Protein 6A4M (pdb70)

Secondary structure (DSSP, 8-state):
--EEEEEEEEEEESPPPB-S----TT-----B--SEEEEEEEEEE--HHHHHHHHHHHHHHH--SS-HHHHHHHHHHHHHHH-SS--EEEEEEEEE-EEEEEEEETTEEEEEEEEEEE--S-EEEEEEEEEE-SSSEEEEEEEEEEEEEEEEE-----EEEEEEEEEEESSGGGGGTSSGGG---HHHHHHHHHHHHHSSSS--HHHHHHHHHHHHHHH-TTEEEEEEEEEE-PPEEEE---SS-S--EEE---S--EEEEEEEETTT-

Radius of gyration: 21.0 Å; Cα contacts (8 Å, |Δi|>4): 545; chains: 1; bounding box: 44×70×46 Å

Sequence (269 aa):
MSYGKGNVFAYRTYLKPLTGVKQIPESSFAGRDNTVVGVDVTCEIGVATDSMKNFIQRHLASYEGTTTEGFLHYVAHRFLDTYSHMDTITLTGEDIPFEAMPAYEEKELSTSRLVFRRSRNERSRSVLKAERSGNTITITEQYSEIMDLQLVKVSGRPLFVYLNISWQYENTNDSYASDPARYVAAEQVRDLASTVFHELETPSSIQNLIYHIGCRILARFPQLTDVSFQSQNHTWDTVVEEIPGSKGKVYTEPRPPYGFQHFTVTREDA

InterPro domains:
  IPR002042 Uricase [PF01014] (336-468)
  IPR002042 Uricase [PR00093] (232-246)
  IPR002042 Uricase [PR00093] (268-281)
  IPR002042 Uricase [PR00093] (339-355)
  IPR002042 Uricase [PR00093] (355-367)
  IPR002042 Uricase [TIGR03383] (172-475)
  IPR017580 2-oxo-4-hydroxy-4-carboxy-5-ureidoimidazoline decarboxylase, type 1 [TIGR03164] (10-162)
  IPR018020 Oxo-4-hydroxy-4-carboxy-5-ureidoimidazoline decarboxylase [PF09349] (8-160)
  IPR019842 Uricase, conserved site [PS00366] (339-366)
  IPR036778 Oxo-4-hydroxy-4-carboxy-5-ureidoimidazoline decarboxylase superfamily [G3DSA:1.10.3330.10] (2-170)
  IPR036778 Oxo-4-hydroxy-4-carboxy-5-ureidoimidazoline decarboxylase superfamily [SSF158694] (3-162)

Nearest PDB structures (foldseek):
  6a4m-assembly1_A  TM=1.004E+00  e=1.909E-56  Bacillus subtilis subsp. subtilis str. 168
  7cmq-assembly1_B  TM=9.856E-01  e=3.959E-39  Bacillus sp. TB-90
  7cmq-assembly1_A-2  TM=9.854E-01  e=7.074E-39  Bacillus sp. TB-90
  7cuc-assembly1_A-2  TM=9.801E-01  e=2.258E-38  Bacillus sp. TB-90
  7cmn-assembly1_A-2  TM=9.788E-01  e=4.276E-38  Bacillus sp. TB-90

Organism: Bacillus subtilis (strain 168) (NCBI:txid224308)

B-factor: mean 41.24, std 11.32, range [14.04, 85.87]

Solvent-accessible surface area: 14855 Å² total; per-residue (Å²): 238,58,116,29,53,45,121,5,91,8,124,55,84,153,9,126,62,1,87,59,19,120,112,11,116,36,9,108,19,64,22,55,85,16,20,36,23,0,3,23,0,61,3,80,10,44,147,58,29,59,48,5,62,60,11,0,71,132,24,10,72,59,20,150,22,13,2,25,16,6,3,2,47,62,0,0,54,87,0,2,82,76,84,91,174,11,77,35,1,32,0,23,1,59,33,8,21,58,67,45,54,93,31,155,116,171,87,54,137,59,94,12,155,146,92,54,108,106,3,176,100,36,57,30,57,6,11,4,63,0,62,90,56,76,156,90,37,54,48,68,74,18,42,3,15,5,26,42,4,83,38,66,54,109,113,74,167,8,31,31,0,59,1,43,0,17,3,67,17,128,77,46,104,14,1,23,5,106,78,36,45,92,8,0,0,9,47,1,0,68,35,0,0,47,47,0,9,140,108,28,88,136,17,68,19,123,60,0,2,100,64,1,0,26,54,0,0,70,75,4,83,19,1,52,25,0,36,3,92,2,54,51,39,20,68,58,42,87,65,98,144,57,129,92,69,180,34,88,72,58,68,138,40,198,120,115,105,45,127,60,118,41,85,6,49,90,98,68,80

Structure (mmCIF, N/CA/C/O backbone):
data_6A4M
#
_entry.id   6A4M
#
_cell.length_a   133.050
_cell.length_b   133.050
_cell.length_c   90.227
_cell.angle_alpha   90.000
_cell.angle_beta   90.000
_cell.angle_gamma   120.000
#
_symmetry.space_group_name_H-M   'P 62 2 2'
#
loop_
_entity.id
_entity.type
_entity.pdbx_description
1 polymer 'Uric acid degradation bifunctional protein PucL'
2 non-polymer GLYCEROL
3 water water
#
loop_
_atom_site.group_PDB
_atom_site.id
_atom_site.type_symbol
_atom_site.label_atom_id
_atom_site.label_alt_id
_atom_site.label_comp_id
_atom_site.label_asym_id
_atom_site.label_entity_id
_atom_site.label_seq_id
_atom_site.pdbx_PDB_ins_code
_atom_site.Cartn_x
_atom_site.Cartn_y
_atom_site.Cartn_z
_atom_site.occupancy
_atom_site.B_iso_or_equiv
_atom_site.auth_seq_id
_atom_site.auth_comp_id
_atom_site.auth_asym_id
_atom_site.auth_atom_id
_atom_site.pdbx_PDB_model_num
ATOM 1 N N . MET A 1 1 ? -29.098 -28.344 37.514 1.00 55.49 5 MET A N 1
ATOM 2 C CA . MET A 1 1 ? -30.528 -28.604 37.873 1.00 56.06 5 MET A CA 1
ATOM 3 C C . MET A 1 1 ? -31.410 -28.740 36.628 1.00 53.46 5 MET A C 1
ATOM 4 O O . MET A 1 1 ? -31.393 -27.869 35.755 1.00 54.64 5 MET A O 1
ATOM 9 N N . SER A 1 2 ? -32.185 -29.823 36.564 1.00 49.25 6 SER A N 1
ATOM 10 C CA . SER A 1 2 ? -33.076 -30.080 35.428 1.00 46.50 6 SER A CA 1
ATOM 11 C C . SER A 1 2 ? -34.178 -31.085 35.763 1.00 44.16 6 SER A C 1
ATOM 12 O O . SER A 1 2 ? -34.160 -31.725 36.816 1.00 43.65 6 SER A O 1
ATOM 15 N N . TYR A 1 3 ? -35.137 -31.205 34.852 1.00 41.74 7 TYR A N 1
ATOM 16 C CA . TYR A 1 3 ? -36.227 -32.171 34.983 1.00 41.09 7 TYR A CA 1
ATOM 17 C C . TYR A 1 3 ? -36.884 -32.433 33.630 1.00 38.17 7 TYR A C 1
ATOM 18 O O . TYR A 1 3 ? -36.618 -31.733 32.652 1.00 37.05 7 TYR A O 1
ATOM 27 N N . GLY A 1 4 ? -37.738 -33.448 33.580 1.00 35.91 8 GLY A N 1
ATOM 28 C CA . GLY A 1 4 ? -38.468 -33.747 32.359 1.00 34.91 8 GLY A CA 1
ATOM 29 C C . GLY A 1 4 ? -39.111 -35.111 32.320 1.00 33.40 8 GLY A C 1
ATOM 30 O O . GLY A 1 4 ? -39.434 -35.671 33.363 1.00 32.65 8 GLY A O 1
ATOM 31 N N . LYS A 1 5 ? -39.302 -35.628 31.106 1.00 32.76 9 LYS A N 1
ATOM 32 C CA . LYS A 1 5 ? -40.012 -36.884 30.875 1.00 32.46 9 LYS A CA 1
ATOM 33 C C . LYS A 1 5 ? -39.152 -37.840 30.060 1.00 32.04 9 LYS A C 1
ATOM 34 O O . LYS A 1 5 ? -38.532 -37.428 29.077 1.00 32.60 9 LYS A O 1
ATOM 40 N N . GLY A 1 6 ? -39.121 -39.108 30.476 1.00 31.44 10 GLY A N 1
ATOM 41 C CA . GLY A 1 6 ? -38.440 -40.182 29.741 1.00 30.78 10 GLY A CA 1
ATOM 42 C C . GLY A 1 6 ? -39.419 -41.261 29.318 1.00 30.39 10 GLY A C 1
ATOM 43 O O . GLY A 1 6 ? -40.550 -41.293 29.799 1.00 30.53 10 GLY A O 1
ATOM 44 N N . ASN A 1 7 ? -38.968 -42.152 28.431 1.00 30.03 11 ASN A N 1
ATOM 45 C CA . ASN A 1 7 ? -39.793 -43.226 27.850 1.00 29.57 11 ASN A CA 1
ATOM 46 C C . ASN A 1 7 ? -41.093 -42.710 27.220 1.00 29.13 11 ASN A C 1
ATOM 47 O O . ASN A 1 7 ? -42.154 -43.316 27.371 1.00 28.58 11 ASN A O 1
ATOM 52 N N . VAL A 1 8 ? -40.999 -41.590 26.507 1.00 28.76 12 VAL A N 1
ATOM 53 C CA . VAL A 1 8 ? -42.143 -41.049 25.787 1.00 28.99 12 VAL A CA 1
ATOM 54 C C . VAL A 1 8 ? -42.169 -41.693 24.404 1.00 28.99 12 VAL A C 1
ATOM 55 O O . VAL A 1 8 ? -41.544 -41.201 23.463 1.00 29.15 12 VAL A O 1
ATOM 59 N N . PHE A 1 9 ? -42.878 -42.815 24.308 1.00 29.22 13 PHE A N 1
ATOM 60 C CA . PHE A 1 9 ? -43.082 -43.513 23.038 1.00 29.42 13 PHE A CA 1
ATOM 61 C C . PHE A 1 9 ? -44.091 -42.748 22.199 1.00 29.49 13 PHE A C 1
ATOM 62 O O . PHE A 1 9 ? -45.130 -42.314 22.711 1.00 30.12 13 PHE A O 1
ATOM 70 N N . ALA A 1 10 ? -43.785 -42.592 20.915 1.00 29.25 14 ALA A N 1
ATOM 71 C CA . ALA A 1 10 ? -44.696 -41.968 19.967 1.00 29.23 14 ALA A CA 1
ATOM 72 C C . ALA A 1 10 ? -44.569 -42.660 18.617 1.00 29.20 14 ALA A C 1
ATOM 73 O O . ALA A 1 10 ? -43.473 -42.731 18.063 1.00 29.17 14 ALA A O 1
ATOM 75 N N . TYR A 1 11 ? -45.684 -43.183 18.110 1.00 29.42 15 TYR A N 1
ATOM 76 C CA . TYR A 1 11 ? -45.742 -43.809 16.788 1.00 29.54 15 TYR A CA 1
ATOM 77 C C . TYR A 1 11 ? -46.576 -42.940 15.852 1.00 30.00 15 TYR A C 1
ATOM 78 O O . TYR A 1 11 ? -47.676 -42.530 16.211 1.00 29.78 15 TYR A O 1
ATOM 87 N N . ARG A 1 12 ? -46.053 -42.667 14.658 1.00 30.40 16 ARG A N 1
ATOM 88 C CA . ARG A 1 12 ? -46.748 -41.865 13.650 1.00 30.42 16 ARG A CA 1
ATOM 89 C C . ARG A 1 12 ? -46.921 -42.682 12.375 1.00 30.57 16 ARG A C 1
ATOM 90 O O . AR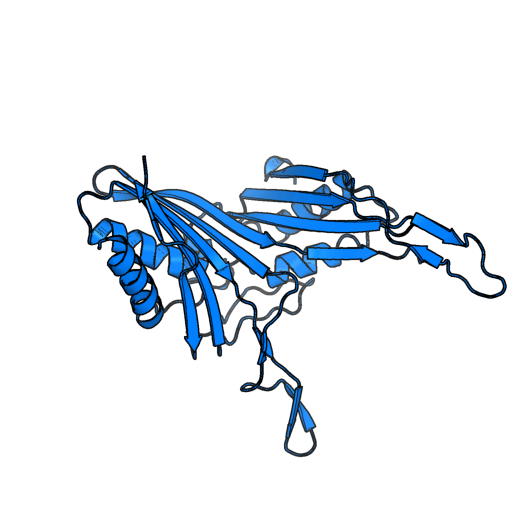G A 1 12 ? -45.934 -43.149 11.802 1.00 30.74 16 ARG A O 1
ATOM 98 N N . THR A 1 13 ? -48.170 -42.859 11.941 1.00 30.87 17 THR A N 1
ATOM 99 C CA . THR A 1 13 ? -48.455 -43.416 10.619 1.00 31.58 17 THR A CA 1
ATOM 100 C C . THR A 1 13 ? -48.468 -42.302 9.569 1.00 32.05 17 THR A C 1
ATOM 101 O O . THR A 1 13 ? -48.815 -41.157 9.864 1.00 31.87 17 THR A O 1
ATOM 105 N N . TYR A 1 14 ? -48.077 -42.660 8.348 1.00 33.10 18 TYR A N 1
ATOM 106 C CA . TYR A 1 14 ? -48.090 -41.765 7.180 1.00 33.80 18 TYR A CA 1
ATOM 107 C C . TYR A 1 14 ? -47.447 -40.396 7.402 1.00 33.65 18 TYR A C 1
ATOM 108 O O . TYR A 1 14 ? -48.036 -39.356 7.097 1.00 34.49 18 TYR A O 1
ATOM 117 N N . LEU A 1 15 ? -46.228 -40.415 7.934 1.00 33.54 19 LEU A N 1
ATOM 118 C CA . LEU A 1 15 ? -45.368 -39.230 7.967 1.00 34.11 19 LEU A CA 1
ATOM 119 C C . LEU A 1 15 ? -44.927 -38.932 6.529 1.00 34.58 19 LEU A C 1
ATOM 120 O O . LEU A 1 15 ? -44.926 -39.830 5.678 1.00 33.42 19 LEU A O 1
ATOM 125 N N . LYS A 1 16 ? -44.578 -37.677 6.254 1.00 35.83 20 LYS A N 1
ATOM 126 C CA . LYS A 1 16 ? -44.146 -37.283 4.912 1.00 37.59 20 LYS A CA 1
ATOM 127 C C . LYS A 1 16 ? -42.950 -38.138 4.472 1.00 38.21 20 LYS A C 1
ATOM 128 O O . LYS A 1 16 ? -41.974 -38.231 5.215 1.00 39.86 20 LYS A O 1
ATOM 134 N N . PRO A 1 17 ? -43.030 -38.786 3.287 1.00 38.45 21 PRO A N 1
ATOM 135 C CA . PRO A 1 17 ? -41.910 -39.630 2.842 1.00 38.72 21 PRO A CA 1
ATOM 136 C C . PRO A 1 17 ? -40.604 -38.864 2.623 1.00 39.52 21 PRO A C 1
ATOM 137 O O . PRO A 1 17 ? -40.633 -37.738 2.133 1.00 40.93 21 PRO A O 1
ATOM 141 N N . LEU A 1 18 ? -39.480 -39.473 2.995 1.00 40.23 22 LEU A N 1
ATOM 142 C CA . LEU A 1 18 ? -38.158 -38.932 2.670 1.00 40.95 22 LEU A CA 1
ATOM 143 C C . LEU A 1 18 ? -37.806 -39.369 1.249 1.00 42.75 22 LEU A C 1
ATOM 144 O O . LEU A 1 18 ? -37.566 -40.557 1.002 1.00 42.50 22 LEU A O 1
ATOM 149 N N . THR A 1 19 ? -37.798 -38.409 0.323 1.00 44.36 23 THR A N 1
ATOM 150 C CA . THR A 1 19 ? -37.519 -38.662 -1.095 1.00 44.40 23 THR A CA 1
ATOM 151 C C . THR A 1 19 ? -36.487 -37.673 -1.617 1.00 44.75 23 THR A C 1
ATOM 152 O O . THR A 1 19 ? -36.222 -36.651 -0.984 1.00 44.77 23 THR A O 1
ATOM 156 N N . GLY A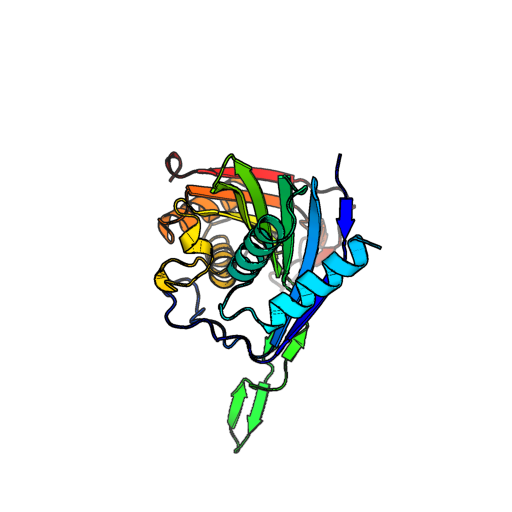 1 20 ? -35.908 -37.991 -2.773 1.00 45.55 24 GLY A N 1
ATOM 157 C CA . GLY A 1 20 ? -34.896 -37.144 -3.408 1.00 45.68 24 GLY A CA 1
ATOM 158 C C . GLY A 1 20 ? -33.554 -37.102 -2.692 1.00 46.48 24 GLY A C 1
ATOM 159 O O . GLY A 1 20 ? -32.829 -36.107 -2.791 1.00 46.95 24 GLY A O 1
ATOM 160 N N . VAL A 1 21 ? -33.218 -38.178 -1.978 1.00 46.73 25 VAL A N 1
ATOM 161 C CA . VAL A 1 21 ? -31.928 -38.280 -1.274 1.00 46.82 25 VAL A CA 1
ATOM 162 C C . VAL A 1 21 ? -30.777 -38.510 -2.260 1.00 46.80 25 VAL A C 1
ATOM 163 O O . VAL A 1 21 ? -30.996 -38.986 -3.377 1.00 44.86 25 VAL A O 1
ATOM 167 N N . LYS A 1 22 ? -29.562 -38.159 -1.843 1.00 47.46 26 LYS A N 1
ATOM 168 C CA . LYS A 1 22 ? -28.366 -38.413 -2.644 1.00 48.37 26 LYS A CA 1
ATOM 169 C C . LYS A 1 22 ? -27.881 -39.836 -2.370 1.00 47.39 26 LYS A C 1
ATOM 170 O O . LYS A 1 22 ? -27.435 -40.142 -1.263 1.00 47.68 26 LYS A O 1
ATOM 176 N N . GLN A 1 23 ? -27.975 -40.701 -3.378 1.00 46.18 27 GLN A N 1
ATOM 177 C CA . GLN A 1 23 ? -27.548 -42.094 -3.242 1.00 45.07 27 GLN A CA 1
ATOM 178 C C . GLN A 1 23 ? -26.032 -42.197 -3.335 1.00 44.33 27 GLN A C 1
ATOM 179 O O . GLN A 1 23 ? -25.395 -41.403 -4.028 1.00 44.03 27 GLN A O 1
ATOM 185 N N . ILE A 1 24 ? -25.469 -43.172 -2.623 1.00 44.16 28 ILE A N 1
ATOM 186 C CA . ILE A 1 24 ? -24.036 -43.477 -2.686 1.00 43.14 28 ILE A CA 1
ATOM 187 C C . ILE A 1 24 ? -23.846 -44.898 -3.232 1.00 42.94 28 ILE A C 1
ATOM 188 O O . ILE A 1 24 ? -24.761 -45.723 -3.120 1.00 42.38 28 ILE A O 1
ATOM 193 N N . PRO A 1 25 ? -22.671 -45.188 -3.833 1.00 42.33 29 PRO A N 1
ATOM 194 C CA . PRO A 1 25 ? -22.445 -46.530 -4.397 1.00 42.78 29 PRO A CA 1
ATOM 195 C C . PRO A 1 25 ? -22.543 -47.689 -3.391 1.00 42.74 29 PRO A C 1
ATOM 196 O O . PRO A 1 25 ? -22.997 -48.773 -3.761 1.00 42.95 29 PRO A O 1
ATOM 200 N N . GLU A 1 26 ? -22.155 -47.443 -2.138 1.00 42.43 30 GLU A N 1
ATOM 201 C CA . GLU A 1 26 ? -22.072 -48.491 -1.113 1.00 42.45 30 GLU A CA 1
ATOM 202 C C . GLU A 1 26 ? -23.399 -48.829 -0.400 1.00 41.47 30 GLU A C 1
ATOM 203 O O . GLU A 1 26 ? -23.403 -49.655 0.517 1.00 41.44 30 GLU A O 1
ATOM 209 N N . SER A 1 27 ? -24.511 -48.215 -0.813 1.00 39.90 31 SER A N 1
ATOM 210 C CA . SER A 1 27 ? -25.810 -48.438 -0.171 1.00 38.55 31 SER A CA 1
ATOM 211 C C . SER A 1 27 ? -26.956 -48.294 -1.167 1.00 38.00 31 SER A C 1
ATOM 212 O O . SER A 1 27 ? -26.995 -47.335 -1.938 1.00 37.76 31 SER A O 1
ATOM 215 N N . SER A 1 28 ? -27.899 -49.234 -1.119 1.00 37.22 32 SER A N 1
ATOM 216 C CA . SER A 1 28 ? -29.100 -49.175 -1.952 1.00 37.21 32 SER A CA 1
ATOM 217 C C . SER A 1 28 ? -30.142 -48.173 -1.443 1.00 37.45 32 SER A C 1
ATOM 218 O O . SER A 1 28 ? -31.164 -47.984 -2.104 1.00 38.47 32 SER A O 1
ATOM 221 N N . PHE A 1 29 ? -29.908 -47.563 -0.274 1.00 37.16 33 PHE A N 1
ATOM 222 C CA . PHE A 1 29 ? -30.825 -46.567 0.300 1.00 36.93 33 PHE A CA 1
ATOM 223 C C . PHE A 1 29 ? -31.217 -45.502 -0.724 1.00 37.63 33 PHE A C 1
ATOM 224 O O . PHE A 1 29 ? -30.348 -44.822 -1.275 1.00 37.50 33 PHE A O 1
ATOM 232 N N . ALA A 1 30 ? -32.521 -45.386 -0.977 1.00 38.41 34 ALA A N 1
ATOM 233 C CA . ALA A 1 30 ? -33.067 -44.416 -1.928 1.00 39.48 34 ALA A CA 1
ATOM 234 C C . ALA A 1 30 ? -34.190 -43.572 -1.311 1.00 39.98 34 ALA A C 1
ATOM 235 O O . ALA A 1 30 ? -35.004 -42.994 -2.040 1.00 41.21 34 ALA A O 1
ATOM 237 N N . GLY A 1 31 ? -34.216 -43.486 0.021 1.00 38.86 35 GLY A N 1
ATOM 238 C CA . GLY A 1 31 ? -35.262 -42.765 0.748 1.00 37.80 35 GLY A CA 1
ATOM 239 C C . GLY A 1 31 ? -36.032 -43.662 1.699 1.00 36.73 35 GLY A C 1
ATOM 240 O O . GLY A 1 31 ? -35.716 -44.846 1.848 1.00 36.56 35 GLY A O 1
ATOM 241 N N . ARG A 1 32 ? -37.046 -43.080 2.337 1.00 35.07 36 ARG A N 1
ATOM 242 C CA . ARG A 1 32 ? -37.913 -43.779 3.287 1.00 34.47 36 ARG A CA 1
ATOM 243 C C . ARG A 1 32 ? -39.367 -43.443 2.970 1.00 33.87 36 ARG A C 1
ATOM 244 O O . ARG A 1 32 ? -39.721 -42.263 2.869 1.00 34.29 36 ARG A O 1
ATOM 252 N N . ASP A 1 33 ? -40.207 -44.467 2.822 1.00 33.20 37 ASP A N 1
ATOM 253 C CA . ASP A 1 33 ? -41.649 -44.256 2.649 1.00 33.61 37 ASP A CA 1
ATOM 254 C C . ASP A 1 33 ? -42.307 -43.634 3.890 1.00 32.87 37 ASP A C 1
ATOM 255 O O . ASP A 1 33 ? -43.298 -42.918 3.758 1.00 33.26 37 ASP A O 1
ATOM 260 N N . ASN A 1 34 ? -41.749 -43.900 5.076 1.00 31.99 38 ASN A N 1
ATOM 261 C CA . ASN A 1 34 ? -42.248 -43.374 6.355 1.00 31.25 38 ASN A CA 1
ATOM 262 C C . ASN A 1 34 ? -43.729 -43.716 6.609 1.00 30.96 38 ASN A C 1
ATOM 263 O O . ASN A 1 34 ? -44.467 -42.934 7.212 1.00 30.71 38 ASN A O 1
ATOM 268 N N . THR A 1 35 ? -44.145 -44.901 6.161 1.00 31.02 39 THR A N 1
ATOM 269 C CA . THR A 1 35 ? -45.525 -45.371 6.330 1.00 30.72 39 THR A CA 1
ATOM 270 C C . THR A 1 35 ? -45.867 -45.565 7.804 1.00 30.99 39 THR A C 1
ATOM 271 O O . THR A 1 35 ? -46.979 -45.267 8.230 1.00 31.22 39 THR A O 1
ATOM 275 N N . VAL A 1 36 ? -44.913 -46.092 8.565 1.00 31.57 40 VAL A N 1
ATOM 276 C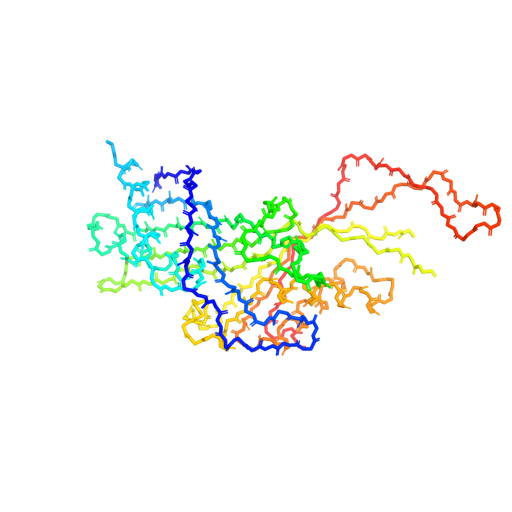 CA . VAL A 1 36 ? -45.008 -46.140 10.020 1.00 31.82 40 VAL A CA 1
ATOM 277 C C . VAL A 1 36 ? -43.632 -45.826 10.617 1.00 32.56 40 VAL A C 1
ATOM 278 O O . VAL A 1 36 ? -42.609 -46.352 10.177 1.00 31.91 40 VAL A O 1
ATOM 282 N N . VAL A 1 37 ? -43.636 -44.929 11.596 1.00 33.64 41 VAL A N 1
ATOM 283 C CA . VAL A 1 37 ? -42.432 -44.428 12.236 1.00 34.01 41 VAL A CA 1
ATOM 284 C C . VAL A 1 37 ? -42.663 -44.492 13.743 1.00 34.09 41 VAL A C 1
ATOM 285 O O . VAL A 1 37 ? -43.738 -44.131 14.227 1.00 35.12 41 VAL A O 1
ATOM 289 N N . GLY A 1 38 ? -41.658 -44.966 14.471 1.00 32.86 42 GLY A N 1
ATOM 290 C CA . GLY A 1 38 ? -41.699 -45.020 15.923 1.00 32.13 42 GLY A CA 1
ATOM 291 C C . GLY A 1 38 ? -40.486 -44.306 16.474 1.00 31.70 42 GLY A C 1
ATOM 292 O O . GLY A 1 38 ? -39.387 -44.442 15.934 1.00 30.47 42 GLY A O 1
ATOM 293 N N . VAL A 1 39 ? -40.688 -43.543 17.545 1.00 31.45 43 VAL A N 1
ATOM 294 C CA . VAL A 1 39 ? -39.600 -42.848 18.213 1.00 31.61 43 VAL A CA 1
ATOM 295 C C . VAL A 1 39 ? -39.804 -42.871 19.726 1.00 32.15 43 VAL A C 1
ATOM 296 O O . VAL A 1 39 ? -40.935 -42.857 20.220 1.00 32.06 43 VAL A O 1
ATOM 300 N N . ASP A 1 40 ? -38.686 -42.904 20.444 1.00 32.56 44 ASP A N 1
ATOM 301 C CA . ASP A 1 40 ? -38.668 -42.934 21.891 1.00 32.52 44 ASP A CA 1
ATOM 302 C C . ASP A 1 40 ? -37.992 -41.659 22.380 1.00 31.50 44 ASP A C 1
ATOM 303 O O . ASP A 1 40 ? -36.764 -41.532 22.315 1.00 30.26 44 ASP A O 1
ATOM 308 N N . VAL A 1 41 ? -38.803 -40.710 22.847 1.00 31.06 45 VAL A N 1
ATOM 309 C CA . VAL A 1 41 ? -38.306 -39.394 23.220 1.00 30.92 45 VAL A CA 1
ATOM 310 C C . VAL A 1 41 ? -37.958 -39.347 24.703 1.00 31.35 45 VAL A C 1
ATOM 311 O O . VAL A 1 41 ? -38.724 -39.824 25.545 1.00 31.13 45 VAL A O 1
ATOM 315 N N . THR A 1 42 ? -36.781 -38.794 24.991 1.00 31.95 46 THR A N 1
ATOM 316 C CA . THR A 1 42 ? -36.404 -38.345 26.324 1.00 32.84 46 THR A CA 1
ATOM 317 C C . THR A 1 42 ? -36.310 -36.816 26.252 1.00 34.35 46 THR A C 1
ATOM 318 O O . THR A 1 42 ? -35.686 -36.276 25.331 1.00 34.68 46 THR A O 1
ATOM 322 N N . CYS A 1 43 ? -36.941 -36.131 27.206 1.00 35.35 47 CYS A N 1
ATOM 323 C CA . CYS A 1 43 ? -36.961 -34.668 27.241 1.00 36.38 47 CYS A CA 1
ATOM 324 C C . CYS A 1 43 ? -36.467 -34.159 28.594 1.00 36.75 47 CYS A C 1
ATOM 325 O O . CYS A 1 43 ? -36.950 -34.600 29.632 1.00 36.96 47 CYS A O 1
ATOM 328 N N . GLU A 1 44 ? -35.503 -33.239 28.563 1.00 37.18 48 GLU A N 1
ATOM 329 C CA . GLU A 1 44 ? -34.862 -32.702 29.763 1.00 38.43 48 GLU A CA 1
ATOM 330 C C . GLU A 1 44 ? -34.759 -31.182 29.626 1.00 39.10 48 GLU A C 1
ATOM 331 O O . GLU A 1 44 ? -34.159 -30.695 28.667 1.00 38.53 48 GLU A O 1
ATOM 337 N N . ILE A 1 45 ? -35.331 -30.444 30.579 1.00 40.32 49 ILE A N 1
ATOM 338 C CA . ILE A 1 45 ? -35.324 -28.975 30.537 1.00 42.17 49 ILE A CA 1
ATOM 339 C C . ILE A 1 45 ? -34.677 -28.390 31.791 1.00 42.80 49 ILE A C 1
ATOM 340 O O . ILE A 1 45 ? -34.890 -28.892 32.895 1.00 42.11 49 ILE A O 1
ATOM 345 N N . GLY A 1 46 ? -33.871 -27.342 31.604 1.00 45.26 50 GLY A N 1
ATOM 346 C CA . GLY A 1 46 ? -33.151 -26.678 32.700 1.00 46.14 50 GLY A CA 1
ATOM 347 C C . GLY A 1 46 ? -33.930 -25.508 33.268 1.00 46.53 50 GLY A C 1
ATOM 348 O O . GLY A 1 46 ? -34.337 -24.610 32.530 1.00 49.03 50 GLY A O 1
ATOM 349 N N . VAL A 1 63 ? -49.535 -31.874 36.485 1.00 67.14 67 VAL A N 1
ATOM 350 C CA . VAL A 1 63 ? -48.083 -31.804 36.655 1.00 66.64 67 VAL A CA 1
ATOM 351 C C . VAL A 1 63 ? -47.410 -31.397 35.331 1.00 64.72 67 VAL A C 1
ATOM 352 O O . VAL A 1 63 ? -47.921 -31.698 34.247 1.00 64.78 67 VAL A O 1
ATOM 356 N N . ALA A 1 64 ? -46.279 -30.696 35.439 1.00 61.87 68 ALA A N 1
ATOM 357 C CA . ALA A 1 64 ? -45.577 -30.125 34.278 1.00 58.97 68 ALA A CA 1
ATOM 358 C C . ALA A 1 64 ? -44.959 -31.164 33.328 1.00 57.25 68 ALA A C 1
ATOM 359 O O . ALA A 1 64 ? -44.854 -30.905 32.127 1.00 58.40 68 ALA A O 1
ATOM 361 N N . THR A 1 65 ? -44.550 -32.320 33.854 1.00 53.44 69 THR A N 1
ATOM 362 C CA . THR A 1 65 ? -43.962 -33.382 33.023 1.00 51.30 69 THR A CA 1
ATOM 363 C C . THR A 1 65 ? -45.008 -34.087 32.148 1.00 49.09 69 THR A C 1
ATOM 364 O O . THR A 1 65 ? -44.680 -34.583 31.074 1.00 47.06 69 THR A O 1
ATOM 368 N N . ASP A 1 66 ? -46.263 -34.106 32.593 1.00 49.32 70 ASP A N 1
ATOM 369 C CA . ASP A 1 66 ? -47.358 -34.670 31.791 1.00 49.55 70 ASP A CA 1
ATOM 370 C C . ASP A 1 66 ? -47.680 -33.766 30.596 1.00 47.88 70 ASP A C 1
ATOM 371 O O . ASP A 1 66 ? -48.046 -34.260 29.526 1.00 47.86 70 ASP A O 1
ATOM 376 N N . SER A 1 67 ? -47.553 -32.451 30.790 1.00 45.41 71 SER A N 1
ATOM 377 C CA . SER A 1 67 ? -47.684 -31.484 29.697 1.00 44.60 71 SER A CA 1
ATOM 378 C C . SER A 1 67 ? -46.596 -31.692 28.647 1.00 42.62 71 SER A C 1
ATOM 379 O O . SER A 1 67 ? -46.883 -31.661 27.453 1.00 41.67 71 SER A O 1
ATOM 382 N N . MET A 1 68 ? -45.360 -31.908 29.103 1.00 41.16 72 MET A N 1
ATOM 383 C CA . MET A 1 68 ? -44.229 -32.241 28.221 1.00 40.61 72 MET A CA 1
ATOM 384 C C . MET A 1 68 ? -44.500 -33.462 27.339 1.00 38.68 72 MET A C 1
ATOM 385 O O . MET A 1 68 ? -44.201 -33.443 26.143 1.00 36.83 72 MET A O 1
ATOM 390 N N . LYS A 1 69 ? -45.048 -34.515 27.947 1.00 36.90 73 LYS A N 1
ATOM 391 C CA . LYS A 1 69 ? -45.422 -35.739 27.231 1.00 35.99 73 LYS A CA 1
ATOM 392 C C . LYS A 1 69 ? -46.445 -35.426 26.146 1.00 34.09 73 LYS A C 1
ATOM 393 O O . LYS A 1 69 ? -46.252 -35.790 24.984 1.00 33.47 73 LYS A O 1
ATOM 399 N N . ASN A 1 70 ? -47.521 -34.747 26.537 1.00 32.50 74 ASN A N 1
ATOM 400 C CA . ASN A 1 70 ? -48.592 -34.377 25.602 1.00 31.91 74 ASN A CA 1
ATOM 401 C C . ASN A 1 70 ? -48.102 -33.421 24.509 1.00 31.35 74 ASN A C 1
ATOM 402 O O . ASN A 1 70 ? -48.506 -33.545 23.356 1.00 30.89 74 ASN A O 1
ATOM 407 N N . PHE A 1 71 ? -47.222 -32.492 24.885 1.00 31.26 75 PHE A N 1
ATOM 408 C CA . PHE A 1 71 ? -46.598 -31.545 23.952 1.00 31.03 75 PHE A CA 1
ATOM 409 C C . PHE A 1 71 ? -45.810 -32.274 22.863 1.00 30.95 75 PHE A C 1
ATOM 410 O O . PHE A 1 71 ? -45.952 -31.967 21.681 1.00 30.70 75 PHE A O 1
ATOM 418 N N . ILE A 1 72 ? -44.981 -33.231 23.281 1.00 30.70 76 ILE A N 1
ATOM 419 C CA . ILE A 1 72 ? -44.178 -34.048 22.363 1.00 30.28 76 ILE A CA 1
ATOM 420 C C . ILE A 1 72 ? -45.070 -34.854 21.415 1.00 30.79 76 ILE A C 1
ATOM 421 O O . ILE A 1 72 ? -44.832 -34.868 20.207 1.00 30.85 76 ILE A O 1
ATOM 426 N N . GLN A 1 73 ? -46.092 -35.505 21.967 1.00 31.41 77 GLN A N 1
ATOM 427 C CA . GLN A 1 73 ? -46.952 -36.402 21.189 1.00 32.08 77 GLN A CA 1
ATOM 428 C C . GLN A 1 73 ? -47.795 -35.686 20.138 1.00 32.16 77 GLN A C 1
ATOM 429 O O . GLN A 1 73 ? -47.852 -36.132 18.986 1.00 31.81 77 GLN A O 1
ATOM 435 N N . ARG A 1 74 ? -48.436 -34.583 20.524 1.00 32.08 78 ARG A N 1
ATOM 436 C CA . ARG A 1 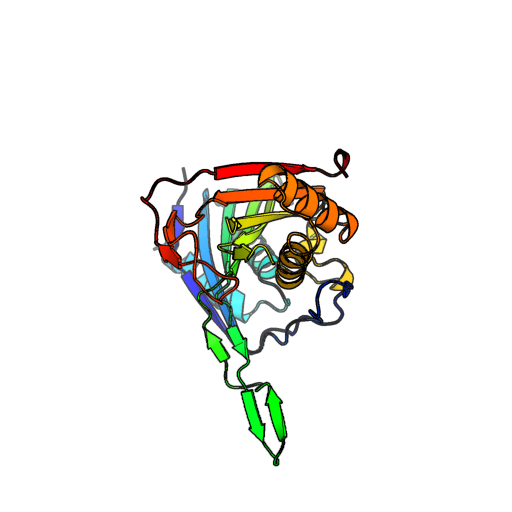74 ? -49.243 -33.815 19.575 1.00 32.26 78 ARG A CA 1
ATOM 437 C C . ARG A 1 74 ? -48.376 -33.101 18.528 1.00 31.78 78 ARG A C 1
ATOM 438 O O . ARG A 1 74 ? -48.802 -32.943 17.382 1.00 32.58 78 ARG A O 1
ATOM 446 N N . HIS A 1 75 ? -47.163 -32.699 18.903 1.00 30.78 79 HIS A N 1
ATOM 447 C CA . HIS A 1 75 ? -46.216 -32.139 17.931 1.00 30.83 79 HIS A CA 1
ATOM 448 C C . HIS A 1 75 ? -45.717 -33.152 16.895 1.00 31.59 79 HIS A C 1
ATOM 449 O O . HIS A 1 75 ? -45.397 -32.763 15.778 1.00 31.91 79 HIS A O 1
ATOM 456 N N . LEU A 1 76 ? -45.664 -34.439 17.242 1.00 31.88 80 LEU A N 1
ATOM 457 C CA . LEU A 1 76 ? -45.423 -35.480 16.231 1.00 32.04 80 LEU A CA 1
ATOM 458 C C . LEU A 1 76 ? -46.571 -35.547 15.210 1.00 31.55 80 LEU A C 1
ATOM 459 O O . LEU A 1 76 ? -46.336 -35.858 14.041 1.00 31.66 80 LEU A O 1
ATOM 464 N N . ALA A 1 77 ? -47.796 -35.258 15.655 1.00 31.18 81 ALA A N 1
ATOM 465 C CA . ALA A 1 77 ? -48.959 -35.173 14.761 1.00 31.51 81 ALA A CA 1
ATOM 466 C C . ALA A 1 77 ? -48.904 -33.968 13.809 1.00 32.06 81 ALA A C 1
ATOM 467 O O . ALA A 1 77 ? -49.201 -34.109 12.624 1.00 32.43 81 ALA A O 1
ATOM 469 N N . SER A 1 78 ? -48.526 -32.796 14.322 1.00 32.12 82 SER A N 1
ATOM 470 C CA . SER A 1 78 ? -48.477 -31.575 13.503 1.00 32.50 82 SER A CA 1
ATOM 471 C C . SER A 1 78 ? -47.190 -31.420 12.677 1.00 32.81 82 SER A C 1
ATOM 472 O O . SER A 1 78 ? -47.153 -30.606 11.753 1.00 33.75 82 SER A O 1
ATOM 475 N N . TYR A 1 79 ? -46.150 -32.188 13.009 1.00 32.82 83 TYR A N 1
ATOM 476 C CA . TYR A 1 79 ? -44.848 -32.119 12.318 1.00 32.29 83 TYR A CA 1
ATOM 477 C C . TYR A 1 79 ? -44.952 -32.564 10.857 1.00 32.42 83 TYR A C 1
ATOM 478 O O . TYR A 1 79 ? -45.400 -33.675 10.584 1.00 32.72 83 TYR A O 1
ATOM 487 N N . GLU A 1 80 ? -44.526 -31.696 9.938 1.00 33.09 84 GLU A N 1
ATOM 488 C CA . GLU A 1 80 ? -44.664 -31.928 8.491 1.00 33.86 84 GLU A CA 1
ATOM 489 C C . GLU A 1 80 ? -43.348 -32.248 7.765 1.00 33.54 84 GLU A C 1
ATOM 490 O O . GLU A 1 80 ? -43.298 -32.192 6.534 1.00 32.81 84 GLU A O 1
ATOM 496 N N . GLY A 1 81 ? -42.301 -32.594 8.520 1.00 33.43 85 GLY A N 1
ATOM 497 C CA . GLY A 1 81 ? -41.006 -32.983 7.955 1.00 33.12 85 GLY A CA 1
ATOM 498 C C . GLY A 1 81 ? -40.871 -34.490 7.796 1.00 33.49 85 GLY A C 1
ATOM 499 O O . GLY A 1 81 ? -41.823 -35.239 8.043 1.00 33.20 85 GLY A O 1
ATOM 500 N N . THR A 1 82 ? -39.675 -34.923 7.392 1.00 33.44 86 THR A N 1
ATOM 501 C CA . THR A 1 82 ? -39.410 -36.317 7.006 1.00 33.03 86 THR A CA 1
ATOM 502 C C . THR A 1 82 ? -38.511 -37.105 7.973 1.00 32.32 86 THR A C 1
ATOM 503 O O . THR A 1 82 ? -38.372 -38.319 7.814 1.00 32.44 86 THR A O 1
ATOM 507 N N . THR A 1 83 ? -37.927 -36.434 8.969 1.00 31.62 87 THR A N 1
ATOM 508 C CA . THR A 1 83 ? -36.878 -37.023 9.808 1.00 31.10 87 THR A CA 1
ATOM 509 C C . THR A 1 83 ? -37.084 -36.793 11.303 1.00 31.45 87 THR A C 1
ATOM 510 O O . THR A 1 83 ? -37.665 -35.787 11.720 1.00 31.81 87 THR A O 1
ATOM 514 N N . THR A 1 84 ? -36.563 -37.727 12.096 1.00 31.50 88 THR A N 1
ATOM 515 C CA . THR A 1 84 ? -36.480 -37.588 13.551 1.00 31.79 88 THR A CA 1
ATOM 516 C C . THR A 1 84 ? -35.624 -36.382 13.963 1.00 31.79 88 THR A C 1
ATOM 517 O O . THR A 1 84 ? -35.944 -35.705 14.937 1.00 31.76 88 THR A O 1
ATOM 521 N N . GLU A 1 85 ? -34.550 -36.120 13.220 1.00 31.81 89 GLU A N 1
ATOM 522 C CA . GLU A 1 85 ? -33.683 -34.958 13.481 1.00 32.08 89 GLU A CA 1
ATOM 523 C C . GLU A 1 85 ? -34.458 -33.638 13.395 1.00 31.73 89 GLU A C 1
ATOM 524 O O . GLU A 1 85 ? -34.308 -32.764 14.255 1.00 31.75 89 GLU A O 1
ATOM 530 N N . GLY A 1 86 ? -35.285 -33.511 12.356 1.00 31.41 90 GLY A N 1
ATOM 531 C CA . GLY A 1 86 ? -36.150 -32.345 12.172 1.00 30.77 90 GLY A CA 1
ATOM 532 C C . GLY A 1 86 ? -37.274 -32.259 13.191 1.00 30.08 90 GLY A C 1
ATOM 533 O O . GLY A 1 86 ? -37.628 -31.166 13.632 1.00 29.68 90 GLY A O 1
ATOM 534 N N . PHE A 1 87 ? -37.836 -33.409 13.559 1.00 30.02 91 PHE A N 1
ATOM 535 C CA . PHE A 1 87 ? -38.852 -33.480 14.617 1.00 30.38 91 PHE A CA 1
ATOM 536 C C . PHE A 1 87 ? -38.341 -32.939 15.954 1.00 29.77 91 PHE A C 1
ATOM 537 O O . PHE A 1 87 ? -39.046 -32.201 16.635 1.00 29.69 91 PHE A O 1
ATOM 545 N N . LEU A 1 88 ? -37.120 -33.309 16.324 1.00 30.01 92 LEU A N 1
ATOM 546 C CA . LEU A 1 88 ? -36.511 -32.816 17.564 1.00 30.35 92 LEU A CA 1
ATOM 547 C C . LEU A 1 88 ? -36.266 -31.306 17.503 1.00 30.22 92 LEU A C 1
ATOM 548 O O . LEU A 1 88 ? -36.521 -30.603 18.476 1.00 29.87 92 LEU A O 1
ATOM 553 N N . HIS A 1 89 ? -35.776 -30.827 16.357 1.00 30.49 93 HIS A N 1
ATOM 554 C CA . HIS A 1 89 ? -35.586 -29.390 16.099 1.00 30.78 93 HIS A CA 1
ATOM 555 C C . HIS A 1 89 ? -36.897 -28.606 16.214 1.00 30.41 93 HIS A C 1
ATOM 556 O O . HIS A 1 89 ? -36.935 -27.543 16.837 1.00 30.11 93 HIS A O 1
ATOM 563 N N . TYR A 1 90 ? -37.956 -29.148 15.614 1.00 29.99 94 TYR A N 1
ATOM 564 C CA . TYR A 1 90 ? -39.313 -28.605 15.738 1.00 30.00 94 TYR A CA 1
ATOM 565 C C . TYR A 1 90 ? -39.707 -28.490 17.211 1.00 30.50 94 TYR A C 1
ATOM 566 O O . TYR A 1 90 ? -39.950 -27.389 17.704 1.00 31.00 94 TYR A O 1
ATOM 575 N N . VAL A 1 91 ? -39.696 -29.624 17.910 1.00 30.55 95 VAL A N 1
ATOM 576 C CA . VAL A 1 91 ? -40.090 -29.696 19.326 1.00 30.65 95 VAL A CA 1
ATOM 577 C C . VAL A 1 91 ? -39.225 -28.778 20.209 1.00 31.18 95 VAL A C 1
ATOM 578 O O . VAL A 1 91 ? -39.754 -28.095 21.091 1.00 31.37 95 VAL A O 1
ATOM 582 N N . ALA A 1 92 ? -37.915 -28.750 19.958 1.00 31.64 96 ALA A N 1
ATOM 583 C CA . ALA A 1 92 ? -36.986 -27.907 20.725 1.00 32.51 96 ALA A CA 1
ATOM 584 C C . ALA A 1 92 ? -37.350 -26.430 20.613 1.00 33.29 96 ALA A C 1
ATOM 585 O O . ALA A 1 92 ? -37.508 -25.749 21.627 1.00 33.17 96 ALA A O 1
ATOM 587 N N . HIS A 1 93 ? -37.479 -25.955 19.373 1.00 34.41 97 HIS A N 1
ATOM 588 C CA . HIS A 1 93 ? -37.879 -24.567 19.088 1.00 34.86 97 HIS A CA 1
ATOM 589 C C . HIS A 1 93 ? -39.226 -24.200 19.717 1.00 34.91 97 HIS A C 1
ATOM 590 O O . HIS A 1 93 ? -39.344 -23.160 20.371 1.00 35.18 97 HIS A O 1
ATOM 597 N N . ARG A 1 94 ? -40.223 -25.063 19.527 1.00 34.62 98 ARG A N 1
ATOM 598 C CA . ARG A 1 94 ? -41.572 -24.812 20.040 1.00 34.80 98 ARG A CA 1
ATOM 599 C C . ARG A 1 94 ? -41.659 -24.838 21.569 1.00 34.81 98 ARG A C 1
ATOM 600 O O . ARG A 1 94 ? -42.470 -24.108 22.139 1.00 34.96 98 ARG A O 1
ATOM 608 N N . PHE A 1 95 ? -40.838 -25.666 22.221 1.00 34.91 99 PHE A N 1
ATOM 609 C CA . PHE A 1 95 ? -40.729 -25.658 23.694 1.00 35.10 99 PHE A CA 1
ATOM 610 C C . PHE A 1 95 ? -40.178 -24.324 24.207 1.00 35.60 99 PHE A C 1
ATOM 611 O O . PHE A 1 95 ? -40.738 -23.728 25.123 1.00 34.99 99 PHE A O 1
ATOM 619 N N . LEU A 1 96 ? -39.075 -23.874 23.615 1.00 36.55 100 LEU A N 1
ATOM 620 C CA . LEU A 1 96 ? -38.446 -22.610 24.008 1.00 37.74 100 LEU A CA 1
ATOM 621 C C . LEU A 1 96 ? -39.321 -21.391 23.687 1.00 38.64 100 LEU A C 1
ATOM 622 O O . LEU A 1 96 ? -39.374 -20.448 24.477 1.00 39.26 100 LEU A O 1
ATOM 627 N N . ASP A 1 97 ? -40.012 -21.420 22.546 1.00 39.09 101 ASP A N 1
ATOM 628 C CA . ASP A 1 97 ? -40.891 -20.316 22.141 1.00 39.36 101 ASP A CA 1
ATOM 629 C C . ASP A 1 97 ? -42.192 -20.198 22.948 1.00 40.43 101 ASP A C 1
ATOM 630 O O . ASP A 1 97 ? -42.742 -19.099 23.040 1.00 40.05 101 ASP A O 1
ATOM 635 N N . THR A 1 98 ? -42.685 -21.302 23.520 1.00 41.94 102 THR A N 1
ATOM 636 C CA . THR A 1 98 ? -43.956 -21.289 24.281 1.00 43.44 102 THR A CA 1
ATOM 637 C C . THR A 1 98 ? -43.828 -21.369 25.816 1.00 44.79 102 THR A C 1
ATOM 638 O O . THR A 1 98 ? -44.818 -21.154 26.516 1.00 43.20 102 THR A O 1
ATOM 642 N N . TYR A 1 99 ? -42.632 -21.673 26.328 1.00 47.78 103 TYR A N 1
ATOM 643 C CA . TYR A 1 99 ? -42.355 -21.686 27.772 1.00 50.47 103 TYR A CA 1
ATOM 644 C C . TYR A 1 99 ? -41.221 -20.699 28.078 1.00 52.34 103 TYR A C 1
ATOM 645 O O . TYR A 1 99 ? -40.066 -20.945 27.718 1.00 52.71 103 TYR A O 1
ATOM 654 N N . SER A 1 100 ? -41.553 -19.595 28.749 1.00 53.78 104 SER A N 1
ATOM 655 C CA . SER A 1 100 ? -40.612 -18.480 28.946 1.00 54.38 104 SER A CA 1
ATOM 656 C C . SER A 1 100 ? -39.492 -18.755 29.950 1.00 54.88 104 SER A C 1
ATOM 657 O O . SER A 1 100 ? -38.346 -18.357 29.722 1.00 54.07 104 SER A O 1
ATOM 660 N N . HIS A 1 101 ? -39.828 -19.422 31.054 1.00 55.99 105 HIS A N 1
ATOM 661 C CA . HIS A 1 101 ? -38.860 -19.695 32.131 1.00 56.47 105 HIS A CA 1
ATOM 662 C C . HIS A 1 101 ? -37.816 -20.757 31.772 1.00 56.33 105 HIS A C 1
ATOM 663 O O . HIS A 1 101 ? -36.756 -20.816 32.395 1.00 57.73 105 HIS A O 1
ATOM 670 N N . MET A 1 102 ? -38.123 -21.587 30.777 1.00 56.09 106 MET A N 1
ATOM 671 C CA . MET A 1 102 ? -37.187 -22.576 30.246 1.00 55.92 106 MET A CA 1
ATOM 672 C C . MET A 1 102 ? -36.037 -21.896 29.501 1.00 54.94 106 MET A C 1
ATOM 673 O O . MET A 1 102 ? -36.272 -21.123 28.572 1.00 54.41 106 MET A O 1
ATOM 678 N N . ASP A 1 103 ? -34.805 -22.199 29.913 1.00 54.21 107 ASP A N 1
ATOM 679 C CA . ASP A 1 103 ? -33.588 -21.666 29.280 1.00 54.15 107 ASP A CA 1
ATOM 680 C C . ASP A 1 103 ? -32.841 -22.701 28.425 1.00 51.57 107 ASP A C 1
ATOM 681 O O . ASP A 1 103 ? -32.303 -22.356 27.372 1.00 52.11 107 ASP A O 1
ATOM 686 N N . THR A 1 104 ? -32.800 -23.952 28.885 1.00 49.05 108 THR A N 1
ATOM 687 C CA . THR A 1 104 ? -32.099 -25.040 28.198 1.00 46.74 108 THR A CA 1
ATOM 688 C C . THR A 1 104 ? -33.057 -26.202 27.924 1.00 43.85 108 THR A C 1
ATOM 689 O O . THR A 1 104 ? -34.008 -26.424 28.682 1.00 44.70 108 THR A O 1
ATOM 693 N N . ILE A 1 105 ? -32.804 -26.929 26.836 1.00 39.68 109 ILE A N 1
ATOM 694 C CA . ILE A 1 105 ? -33.528 -28.166 26.532 1.00 37.76 109 ILE A CA 1
ATOM 695 C C . ILE A 1 105 ? -32.606 -29.177 25.840 1.00 36.30 109 ILE A C 1
ATOM 696 O O . ILE A 1 105 ? -31.883 -28.827 24.909 1.00 35.43 109 ILE A O 1
ATOM 701 N N . THR A 1 106 ? -32.629 -30.418 26.324 1.00 35.09 110 THR A N 1
ATOM 702 C CA . THR A 1 106 ? -31.923 -31.529 25.690 1.00 34.15 110 THR A CA 1
ATOM 703 C C . THR A 1 106 ? -32.963 -32.563 25.278 1.00 32.92 110 THR A C 1
ATOM 704 O O . THR A 1 106 ? -33.696 -33.075 26.127 1.00 32.05 110 THR A O 1
ATOM 708 N N . LEU A 1 107 ? -33.028 -32.848 23.978 1.00 32.05 111 LEU A N 1
ATOM 709 C CA . LEU A 1 107 ? -33.930 -33.859 23.435 1.00 32.17 111 LEU A CA 1
ATOM 710 C C . LEU A 1 107 ? -33.141 -35.033 22.870 1.00 32.19 111 LEU A C 1
ATOM 711 O O . LEU A 1 107 ? -32.150 -34.839 22.168 1.00 32.20 111 LEU A O 1
ATOM 716 N N . THR A 1 108 ? -33.598 -36.241 23.189 1.00 32.08 112 THR A N 1
ATOM 717 C CA . THR A 1 108 ? -33.045 -37.480 22.659 1.00 32.51 112 THR A CA 1
ATOM 718 C C . THR A 1 108 ? -34.171 -38.222 21.953 1.00 32.46 112 THR A C 1
ATOM 719 O O . THR A 1 108 ? -35.256 -38.365 22.516 1.00 32.38 112 THR A O 1
ATOM 723 N N . GLY A 1 109 ? -33.908 -38.691 20.734 1.00 32.09 113 GLY A N 1
ATOM 724 C CA . GLY A 1 109 ? -34.900 -39.411 19.934 1.00 32.00 113 GLY A CA 1
ATOM 725 C C . GLY A 1 109 ? -34.345 -40.731 19.444 1.00 32.02 113 GLY A C 1
ATOM 726 O O . GLY A 1 109 ? -33.489 -40.744 18.565 1.00 31.66 113 GLY A O 1
ATOM 727 N N . GLU A 1 110 ? -34.837 -41.832 20.014 1.00 32.84 114 GLU A N 1
ATOM 728 C CA . GLU A 1 110 ? -34.420 -43.189 19.630 1.00 33.84 114 GLU A CA 1
ATOM 729 C C . GLU A 1 110 ? -35.417 -43.828 18.670 1.00 32.80 114 GLU A C 1
ATOM 730 O O . GLU A 1 110 ? -36.563 -44.070 19.039 1.00 31.33 114 GLU A O 1
ATOM 736 N N . ASP A 1 111 ? -34.958 -44.132 17.458 1.00 33.43 115 ASP A N 1
ATOM 737 C CA . ASP A 1 111 ? -35.794 -44.743 16.428 1.00 33.46 115 ASP A CA 1
ATOM 738 C C . ASP A 1 111 ? -36.219 -46.146 16.832 1.00 32.74 115 ASP A C 1
ATOM 739 O O . ASP A 1 111 ? -35.425 -46.912 17.369 1.00 33.19 115 ASP A O 1
ATOM 744 N N . ILE A 1 112 ? -37.489 -46.454 16.598 1.00 32.82 116 ILE A N 1
ATOM 745 C CA . ILE A 1 112 ? -38.000 -47.815 16.675 1.00 33.00 116 ILE A CA 1
ATOM 746 C C . ILE A 1 112 ? -38.124 -48.256 15.213 1.00 32.80 116 ILE A C 1
ATOM 747 O O . ILE A 1 112 ? -39.106 -47.910 14.554 1.00 32.80 116 ILE A O 1
ATOM 752 N N . PRO A 1 113 ? -37.117 -48.994 14.693 1.00 32.64 117 PRO A N 1
ATOM 753 C CA . PRO A 1 113 ? -37.095 -49.257 13.253 1.00 32.54 117 PRO A CA 1
ATOM 754 C C . PRO A 1 113 ? -38.173 -50.242 12.811 1.00 32.32 117 PRO A C 1
ATOM 755 O O . PRO A 1 113 ? -38.387 -51.259 13.473 1.00 32.35 117 PRO A O 1
ATOM 759 N N . PHE A 1 114 ? -38.851 -49.915 11.713 1.00 32.19 118 PHE A N 1
ATOM 760 C CA . PHE A 1 114 ? -39.836 -50.797 11.102 1.00 32.61 118 PHE A CA 1
ATOM 761 C C . PHE A 1 114 ? -39.356 -51.211 9.717 1.00 33.28 118 PHE A C 1
ATOM 762 O O . PHE A 1 114 ? -38.922 -50.365 8.937 1.00 33.89 118 PHE A O 1
ATOM 770 N N . GLU A 1 115 ? -39.433 -52.511 9.429 1.00 34.44 119 GLU A N 1
ATOM 771 C CA . GLU A 1 115 ? -38.895 -53.097 8.196 1.00 35.60 119 GLU A CA 1
ATOM 772 C C . GLU A 1 115 ? -40.013 -53.792 7.421 1.00 35.99 119 GLU A C 1
ATOM 773 O O . GLU A 1 115 ? -40.627 -54.733 7.931 1.00 35.94 119 GLU A O 1
ATOM 779 N N . ALA A 1 116 ? -40.271 -53.333 6.196 1.00 36.40 120 ALA A N 1
ATOM 780 C CA . ALA A 1 116 ? -41.355 -53.880 5.367 1.00 37.27 120 ALA A CA 1
ATOM 781 C C . ALA A 1 116 ? -41.141 -55.364 5.056 1.00 38.05 120 ALA A C 1
ATOM 782 O O . ALA A 1 116 ? -40.019 -55.788 4.770 1.00 37.31 120 ALA A O 1
ATOM 784 N N . MET A 1 117 ? -42.226 -56.134 5.118 1.00 39.50 121 MET A N 1
ATOM 785 C CA . MET A 1 117 ? -42.187 -57.588 4.958 1.00 41.06 121 MET A CA 1
ATOM 786 C C . MET A 1 117 ? -42.670 -58.007 3.567 1.00 43.70 121 MET A C 1
ATOM 787 O O . MET A 1 117 ? -43.297 -57.208 2.867 1.00 44.04 121 MET A O 1
ATOM 792 N N . PRO A 1 118 ? -42.362 -59.257 3.151 1.00 46.27 122 PRO A N 1
ATOM 793 C CA . PRO A 1 118 ? -42.823 -59.716 1.834 1.00 47.25 122 PRO A CA 1
ATOM 794 C C . PRO A 1 118 ? -44.346 -59.860 1.712 1.00 48.67 122 PRO A C 1
ATOM 795 O O . PRO A 1 118 ? -45.042 -60.059 2.715 1.00 48.00 122 PRO A O 1
ATOM 799 N N . ALA A 1 119 ? -44.835 -59.746 0.477 1.00 50.93 123 ALA A N 1
ATOM 800 C CA . ALA A 1 119 ? -46.251 -59.918 0.151 1.00 52.91 123 ALA A CA 1
ATOM 801 C C . ALA A 1 119 ? -46.391 -60.572 -1.217 1.00 54.88 123 ALA A C 1
ATOM 802 O O . ALA A 1 119 ? -45.760 -60.132 -2.180 1.00 55.71 123 ALA A O 1
ATOM 804 N N . TYR A 1 120 ? -47.219 -61.614 -1.290 1.00 58.05 124 TYR A N 1
ATOM 805 C CA . TYR A 1 120 ? -47.493 -62.333 -2.535 1.00 60.05 124 TYR A CA 1
ATOM 806 C C . TYR A 1 120 ? -48.837 -61.867 -3.096 1.00 62.46 124 TYR A C 1
ATOM 807 O O . TYR A 1 120 ? -49.895 -62.238 -2.581 1.00 62.02 124 TYR A O 1
ATOM 816 N N . GLU A 1 121 ? -48.779 -61.042 -4.142 1.00 66.72 125 GLU A N 1
ATOM 817 C CA . GLU A 1 121 ? -49.963 -60.413 -4.734 1.00 69.99 125 GLU A CA 1
ATOM 818 C C . GLU A 1 121 ? -49.875 -60.484 -6.261 1.00 70.73 125 GLU A C 1
ATOM 819 O O . GLU A 1 121 ? -48.827 -60.173 -6.830 1.00 71.75 125 GLU A O 1
ATOM 825 N N . GLU A 1 122 ? -50.971 -60.895 -6.906 1.00 73.03 126 GLU A N 1
ATOM 826 C CA . GLU A 1 122 ? -51.056 -61.039 -8.375 1.00 75.11 126 GLU A CA 1
ATOM 827 C C . GLU A 1 122 ? -50.003 -62.010 -8.943 1.00 75.37 126 GLU A C 1
ATOM 828 O O . GLU A 1 122 ? -49.420 -61.759 -10.004 1.00 76.20 126 GLU A O 1
ATOM 834 N N . LYS A 1 123 ? -49.776 -63.115 -8.228 1.00 74.94 127 LYS A N 1
ATOM 835 C CA . LYS A 1 123 ? -48.755 -64.113 -8.581 1.00 73.79 127 LYS A CA 1
ATOM 836 C C . LYS A 1 123 ? -47.331 -63.529 -8.701 1.00 72.99 127 LYS A C 1
ATOM 837 O O . LYS A 1 123 ? -46.554 -63.943 -9.568 1.00 73.48 127 LYS A O 1
ATOM 839 N N . GLU A 1 124 ? -46.998 -62.581 -7.820 1.00 71.43 128 GLU A N 1
ATOM 840 C CA . GLU A 1 124 ? -45.706 -61.881 -7.854 1.00 70.00 128 GLU A CA 1
ATOM 841 C C . GLU A 1 124 ? -45.247 -61.494 -6.445 1.00 67.93 128 GLU A C 1
ATOM 842 O O . GLU A 1 124 ? -45.945 -60.759 -5.744 1.00 69.21 128 GLU A O 1
ATOM 844 N N . LEU A 1 125 ? -44.076 -61.988 -6.043 1.00 64.71 129 LEU A N 1
ATOM 845 C CA . LEU A 1 125 ? -43.519 -61.707 -4.720 1.00 61.92 129 LEU A CA 1
ATOM 846 C C . LEU A 1 125 ? -42.928 -60.297 -4.684 1.00 60.41 129 LEU A C 1
ATOM 847 O O . LEU A 1 125 ? -41.996 -59.995 -5.431 1.00 60.22 129 LEU A O 1
ATOM 852 N N . SER A 1 126 ? -43.472 -59.450 -3.810 1.00 58.62 130 SER A N 1
ATOM 853 C CA . SER A 1 126 ? -43.053 -58.050 -3.689 1.00 57.68 130 SER A CA 1
ATOM 854 C C . SER A 1 126 ? -42.964 -57.627 -2.221 1.00 55.25 130 SER A C 1
ATOM 855 O O . SER A 1 126 ? -43.299 -58.402 -1.324 1.00 53.72 130 SER A O 1
ATOM 858 N N 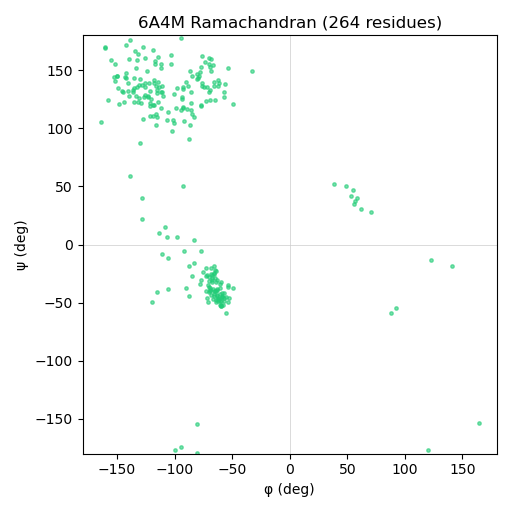. THR A 1 127 ? -42.503 -56.397 -1.993 1.00 53.23 131 THR A N 1
ATOM 859 C CA . THR A 1 127 ? -42.442 -55.811 -0.654 1.00 51.83 131 THR A CA 1
ATOM 860 C C . THR A 1 127 ? -43.782 -55.164 -0.295 1.00 51.09 131 THR A C 1
ATOM 861 O O . THR A 1 127 ? -44.340 -54.399 -1.083 1.00 50.09 131 THR A O 1
ATOM 865 N N . SER A 1 128 ? -44.284 -55.478 0.899 1.00 50.47 132 SER A N 1
ATOM 866 C CA . SER A 1 128 ? -45.529 -54.905 1.410 1.00 50.00 132 SER A CA 1
ATOM 867 C C . SER A 1 128 ? -45.380 -53.415 1.717 1.00 49.85 132 SER A C 1
ATOM 868 O O . SER A 1 128 ? -44.299 -52.949 2.077 1.00 50.88 132 SER A O 1
ATOM 871 N N . ARG A 1 129 ? -46.478 -52.684 1.562 1.00 50.00 133 ARG A N 1
ATOM 872 C CA . ARG A 1 129 ? -46.598 -51.308 2.041 1.00 50.87 133 ARG A CA 1
ATOM 873 C C . ARG A 1 129 ? -47.497 -51.248 3.285 1.00 48.92 133 ARG A C 1
ATOM 874 O O . ARG A 1 129 ? -47.817 -50.157 3.764 1.00 49.03 133 ARG A O 1
ATOM 882 N N . LEU A 1 130 ? -47.890 -52.420 3.800 1.00 46.52 134 LEU A N 1
ATOM 883 C CA . LEU A 1 130 ? -48.809 -52.543 4.937 1.00 44.92 134 LEU A CA 1
ATOM 884 C C . LEU A 1 130 ? -48.193 -53.264 6.143 1.00 42.53 134 LEU A C 1
ATOM 885 O O . LEU A 1 130 ? -48.298 -52.774 7.264 1.00 42.78 134 LEU A O 1
ATOM 890 N N . VAL A 1 131 ? -47.574 -54.424 5.914 1.00 40.13 135 VAL A N 1
ATOM 891 C CA . VAL A 1 131 ? -47.042 -55.268 6.996 1.00 38.81 135 VAL A CA 1
ATOM 892 C C . VAL A 1 131 ? -45.566 -54.957 7.255 1.00 37.26 135 VAL A C 1
ATOM 893 O O . VAL A 1 131 ? -44.747 -55.017 6.336 1.00 37.71 135 VAL A O 1
ATOM 897 N N . PHE A 1 132 ? -45.238 -54.644 8.510 1.00 35.75 136 PHE A N 1
ATOM 898 C CA . PHE A 1 132 ? -43.878 -54.281 8.912 1.00 34.97 136 PHE A CA 1
ATOM 899 C C . PHE A 1 132 ? -43.430 -55.069 10.140 1.00 33.81 136 PHE A C 1
ATOM 900 O O . PHE A 1 132 ? -44.195 -55.237 11.085 1.00 33.13 136 PHE A O 1
ATOM 908 N N . ARG A 1 133 ? -42.188 -55.547 10.117 1.00 33.74 137 ARG A N 1
ATOM 909 C CA . ARG A 1 133 ? -41.534 -56.070 11.319 1.00 33.79 137 ARG A CA 1
ATOM 910 C C . ARG A 1 133 ? -41.088 -54.894 12.190 1.00 32.99 137 ARG A C 1
ATOM 911 O O . ARG A 1 133 ? -40.596 -53.897 11.668 1.00 32.23 137 ARG A O 1
ATOM 919 N N . ARG A 1 134 ? -41.269 -55.023 13.505 1.00 32.38 138 ARG A N 1
ATOM 920 C CA . ARG A 1 134 ? -40.624 -54.136 14.482 1.00 32.36 138 ARG A CA 1
ATOM 921 C C . ARG A 1 134 ? -39.242 -54.739 14.759 1.00 31.75 138 ARG A C 1
ATOM 922 O O . ARG A 1 134 ? -39.136 -55.859 15.267 1.00 31.76 138 ARG A O 1
ATOM 930 N N . SER A 1 135 ? -38.194 -54.002 14.393 1.00 31.39 139 SER A N 1
ATOM 931 C CA . SER A 1 135 ? -36.819 -54.506 14.458 1.00 31.44 139 SER A CA 1
ATOM 932 C C . SER A 1 135 ? -36.166 -54.212 15.804 1.00 31.09 139 SER A C 1
ATOM 933 O O . SER A 1 135 ? -36.354 -53.137 16.370 1.00 31.30 139 SER A O 1
ATOM 936 N N . ARG A 1 136 ? -35.404 -55.186 16.298 1.00 30.85 140 ARG A N 1
ATOM 937 C CA . ARG A 1 136 ? -34.607 -55.057 17.516 1.00 31.03 140 ARG A CA 1
ATOM 938 C C . ARG A 1 136 ? -33.096 -55.104 17.229 1.00 30.99 140 ARG A C 1
ATOM 939 O O . ARG A 1 136 ? -32.297 -55.184 18.162 1.00 31.60 140 ARG A O 1
ATOM 947 N N . ASN A 1 137 ? -32.709 -55.037 15.950 1.00 31.28 141 ASN A N 1
ATOM 948 C CA . ASN A 1 137 ? -31.294 -54.930 15.545 1.00 31.67 141 ASN A CA 1
ATOM 949 C C . ASN A 1 137 ? -30.830 -53.464 15.670 1.00 31.44 141 ASN A C 1
ATOM 950 O O . ASN A 1 137 ? -31.373 -52.726 16.487 1.00 31.53 141 ASN A O 1
ATOM 955 N N . GLU A 1 138 ? -29.820 -53.039 14.909 1.00 32.65 142 GLU A N 1
ATOM 956 C CA . GLU A 1 138 ? -29.345 -51.650 14.976 1.00 33.18 142 GLU A CA 1
ATOM 957 C C . GLU A 1 138 ? -30.464 -50.625 14.765 1.00 34.02 142 GLU A C 1
ATOM 958 O O . GLU A 1 138 ? -31.458 -50.898 14.091 1.00 33.60 142 GLU A O 1
ATOM 964 N N . ARG A 1 139 ? -30.281 -49.449 15.354 1.00 35.66 143 ARG A N 1
ATOM 965 C CA . ARG A 1 139 ? -31.310 -48.407 15.377 1.00 37.14 143 ARG A CA 1
ATOM 966 C C . ARG A 1 139 ? -30.659 -47.038 15.448 1.00 35.82 143 ARG A C 1
ATOM 967 O O . ARG A 1 139 ? -29.661 -46.858 16.150 1.00 35.41 143 ARG A O 1
ATOM 975 N N . SER A 1 140 ? -31.218 -46.075 14.721 1.00 34.96 144 SER A N 1
ATOM 976 C CA . SER A 1 140 ? -30.692 -44.718 14.749 1.00 34.38 144 SER A CA 1
ATOM 977 C C . SER A 1 140 ? -31.123 -44.013 16.032 1.00 33.79 144 SER A C 1
ATOM 978 O O . SER A 1 140 ? -32.145 -44.360 16.634 1.00 32.76 144 SER A O 1
ATOM 981 N N . ARG A 1 141 ? -30.310 -43.052 16.460 1.00 33.55 145 ARG A N 1
ATOM 982 C CA . ARG A 1 141 ? -30.642 -42.178 17.580 1.00 33.65 145 ARG A CA 1
ATOM 983 C C . ARG A 1 141 ? -30.141 -40.780 17.257 1.00 33.01 145 ARG A C 1
ATOM 984 O O . ARG A 1 141 ? -29.085 -40.630 16.638 1.00 32.30 145 ARG A O 1
ATOM 992 N N . SER A 1 142 ? -30.902 -39.769 17.674 1.00 32.73 146 SER A N 1
ATOM 993 C CA . SER A 1 142 ? -30.517 -38.368 17.498 1.00 32.78 146 SER A CA 1
ATOM 994 C C . SER A 1 142 ? -30.608 -37.621 18.823 1.00 32.51 146 SER A C 1
ATOM 995 O O . SER A 1 142 ? -31.559 -37.806 19.584 1.00 32.76 146 SER A O 1
ATOM 998 N N . VAL A 1 143 ? -29.602 -36.791 19.089 1.00 32.34 147 VAL A N 1
ATOM 999 C CA . VAL A 1 143 ? -29.576 -35.911 20.250 1.00 32.77 147 VAL A CA 1
ATOM 1000 C C . VAL A 1 143 ? -29.528 -34.465 19.760 1.00 33.51 147 VAL A C 1
ATOM 1001 O O . VAL A 1 143 ? -28.831 -34.151 18.793 1.00 33.70 147 VAL A O 1
ATOM 1005 N N . LEU A 1 144 ? -30.281 -33.596 20.426 1.00 34.71 148 LEU A N 1
ATOM 1006 C CA . LEU A 1 144 ? -30.275 -32.170 20.129 1.00 35.82 148 LEU A CA 1
ATOM 1007 C C . LEU A 1 144 ? -30.322 -31.386 21.426 1.00 37.02 148 LEU A C 1
ATOM 1008 O O . LEU A 1 144 ? -31.201 -31.621 22.257 1.00 36.04 148 LEU A O 1
ATOM 1013 N N . LYS A 1 145 ? -29.383 -30.454 21.584 1.00 39.95 149 LYS A N 1
ATOM 1014 C CA . LYS A 1 145 ? -29.351 -29.559 22.734 1.00 42.17 149 LYS A CA 1
ATOM 1015 C C . LYS A 1 145 ? -29.442 -28.115 22.241 1.00 44.15 149 LYS A C 1
ATOM 1016 O O . LYS A 1 145 ? -28.639 -27.698 21.403 1.00 44.72 149 LYS A O 1
ATOM 1022 N N . ALA A 1 146 ? -30.419 -27.366 22.758 1.00 45.82 150 ALA A N 1
ATOM 1023 C CA . ALA A 1 146 ? -30.654 -25.975 22.361 1.00 47.29 150 ALA A CA 1
ATOM 1024 C C . ALA A 1 146 ? -30.780 -25.062 23.582 1.00 49.93 150 ALA A C 1
ATOM 1025 O O . ALA A 1 146 ? -31.354 -25.454 24.601 1.00 47.54 150 ALA A O 1
ATOM 1027 N N . GLU A 1 147 ? -30.246 -23.844 23.460 1.00 55.40 151 GLU A N 1
ATOM 1028 C CA . GLU A 1 147 ? -30.230 -22.856 24.548 1.00 59.48 151 GLU A CA 1
ATOM 1029 C C . GLU A 1 147 ? -30.854 -21.530 24.125 1.00 62.53 151 GLU A C 1
ATOM 1030 O O . GLU A 1 147 ? -30.966 -21.232 22.934 1.00 61.90 151 GLU A O 1
ATOM 1036 N N . ARG A 1 148 ? -31.251 -20.746 25.125 1.00 67.83 152 ARG A N 1
ATOM 1037 C CA . ARG A 1 148 ? -31.732 -19.380 24.931 1.00 71.77 152 ARG A CA 1
ATOM 1038 C C . ARG A 1 148 ? -30.562 -18.411 25.128 1.00 75.24 152 ARG A C 1
ATOM 1039 O O . ARG A 1 148 ? -30.006 -18.331 26.227 1.00 76.76 152 ARG A O 1
ATOM 1047 N N . SER A 1 149 ? -30.183 -17.695 24.067 1.00 79.16 153 SER A N 1
ATOM 1048 C CA . SER A 1 149 ? -29.110 -16.688 24.137 1.00 82.31 153 SER A CA 1
ATOM 1049 C C . SER A 1 149 ? -29.143 -15.743 22.917 1.00 83.47 153 SER A C 1
ATOM 1050 O O . SER A 1 149 ? -28.783 -16.163 21.815 1.00 82.84 153 SER A O 1
ATOM 1053 N N . GLY A 1 150 ? -29.591 -14.494 23.066 1.00 84.05 154 GLY A N 1
ATOM 1054 C CA . GLY A 1 150 ? -30.294 -13.968 24.247 1.00 83.82 154 GLY A CA 1
ATOM 1055 C C . GLY A 1 150 ? -31.416 -13.095 23.735 1.00 83.18 154 GLY A C 1
ATOM 1056 O O . GLY A 1 150 ? -31.520 -11.922 24.094 1.00 85.87 154 GLY A O 1
ATOM 1057 N N . ASN A 1 151 ? -32.289 -13.734 22.956 1.00 80.60 155 ASN A N 1
ATOM 1058 C CA . ASN A 1 151 ? -33.158 -13.127 21.923 1.00 80.01 155 ASN A CA 1
ATOM 1059 C C . ASN A 1 151 ? -33.245 -14.053 20.690 1.00 78.46 155 ASN A C 1
ATOM 1060 O O . ASN A 1 151 ? -34.140 -13.895 19.855 1.00 79.07 155 ASN A O 1
ATOM 1065 N N . THR A 1 152 ? -32.296 -14.986 20.561 1.00 75.68 156 THR A N 1
ATOM 1066 C CA . THR A 1 152 ? -32.354 -16.051 19.554 1.00 71.83 156 THR A CA 1
ATOM 1067 C C . THR A 1 152 ? -32.038 -17.415 20.186 1.00 68.49 156 THR A C 1
ATOM 1068 O O . THR A 1 152 ? -31.414 -17.492 21.252 1.00 68.96 156 THR A O 1
ATOM 1072 N N . ILE A 1 153 ? -32.479 -18.478 19.516 1.00 63.21 157 ILE A N 1
ATOM 1073 C CA . ILE A 1 153 ? -32.250 -19.854 19.961 1.00 59.92 157 ILE A CA 1
ATOM 1074 C C . ILE A 1 153 ? -30.977 -20.381 19.290 1.00 57.95 157 ILE A C 1
ATOM 1075 O O . ILE A 1 153 ? -30.853 -20.333 18.064 1.00 57.29 157 ILE A O 1
ATOM 1080 N N . THR A 1 154 ? -30.046 -20.885 20.102 1.00 55.77 158 THR A N 1
ATOM 1081 C CA . THR A 1 154 ? -28.766 -21.417 19.617 1.00 54.41 158 THR A CA 1
ATOM 1082 C C . THR A 1 154 ? -28.683 -22.925 19.886 1.00 53.42 158 THR A C 1
ATOM 1083 O O . THR A 1 154 ? -29.111 -23.395 20.943 1.00 52.24 158 THR A O 1
ATOM 1087 N N . ILE A 1 155 ? -28.146 -23.668 18.917 1.00 51.81 159 ILE A N 1
ATOM 1088 C CA . ILE A 1 155 ? -27.933 -25.109 19.045 1.00 50.35 159 ILE A CA 1
ATOM 1089 C C . ILE A 1 155 ? -26.547 -25.343 19.651 1.00 49.83 159 ILE A C 1
ATOM 1090 O O . ILE A 1 155 ? -25.537 -25.004 19.035 1.00 48.78 159 ILE A O 1
ATOM 1095 N N . THR A 1 156 ? -26.509 -25.937 20.844 1.00 50.41 160 THR A N 1
ATOM 1096 C CA . THR A 1 156 ? -25.244 -26.157 21.583 1.00 50.85 160 THR A CA 1
ATOM 1097 C C . THR A 1 156 ? -24.610 -27.507 21.225 1.00 50.46 160 THR A C 1
ATOM 1098 O O . THR A 1 156 ? -23.381 -27.617 21.143 1.00 50.55 160 THR A O 1
ATOM 1102 N N . GLU A 1 157 ? -25.448 -28.526 21.032 1.00 48.78 161 GLU A N 1
ATOM 1103 C CA . GLU A 1 157 ? -24.997 -29.838 20.580 1.00 46.89 161 GLU A CA 1
ATOM 1104 C C . GLU A 1 157 ? -26.020 -30.442 19.625 1.00 44.21 161 GLU A C 1
ATOM 1105 O O . GLU A 1 157 ? -27.228 -30.250 19.787 1.00 43.21 161 GLU A O 1
ATOM 1111 N N . GLN A 1 158 ? -25.520 -31.166 18.627 1.00 41.78 162 GLN A N 1
ATOM 1112 C CA . GLN A 1 158 ? -26.365 -31.929 17.717 1.00 40.03 162 GLN A CA 1
ATOM 1113 C C . GLN A 1 158 ? -25.562 -33.043 17.060 1.00 38.06 162 GLN A C 1
ATOM 1114 O O . GLN A 1 158 ? -24.532 -32.783 16.439 1.00 38.39 162 GLN A O 1
ATOM 1120 N N . TYR A 1 159 ? -26.040 -34.275 17.197 1.00 35.68 163 TYR A N 1
ATOM 1121 C CA . TYR A 1 159 ? -25.498 -35.398 16.438 1.00 34.11 163 TYR A CA 1
ATOM 1122 C C . TYR A 1 159 ? -26.555 -36.460 16.213 1.00 33.18 163 TYR A C 1
ATOM 1123 O O . TYR A 1 159 ? -27.532 -36.547 16.957 1.00 32.47 163 TYR A O 1
ATOM 1132 N N . SER A 1 160 ? -26.352 -37.241 15.158 1.00 33.21 164 SER A N 1
ATOM 1133 C CA . SER A 1 160 ? -27.141 -38.429 14.885 1.00 33.83 164 SER A CA 1
ATOM 1134 C C . SER A 1 160 ? -26.217 -39.627 14.944 1.00 34.51 164 SER A C 1
ATOM 1135 O O . SER A 1 160 ? -25.005 -39.502 14.782 1.00 35.46 164 SER A O 1
ATOM 1138 N N . GLU A 1 161 ? -26.806 -40.790 15.170 1.00 35.12 165 GLU A N 1
ATOM 1139 C CA . GLU A 1 161 ? -26.054 -41.962 15.572 1.00 35.99 165 GLU A CA 1
ATOM 1140 C C . GLU A 1 161 ? -26.726 -43.226 15.073 1.00 35.64 165 GLU A C 1
ATOM 1141 O O . GLU A 1 161 ? -27.952 -43.278 15.005 1.00 35.63 165 GLU A O 1
ATOM 1147 N N . ILE A 1 162 ? -25.934 -44.231 14.708 1.00 35.25 166 ILE A N 1
ATOM 1148 C CA . ILE A 1 162 ? -26.460 -45.601 14.592 1.00 35.35 166 ILE A CA 1
ATOM 1149 C C . ILE A 1 162 ? -25.876 -46.438 15.723 1.00 35.00 166 ILE A C 1
ATOM 1150 O O . ILE A 1 162 ? -24.663 -46.456 15.924 1.00 34.25 166 ILE A O 1
ATOM 1155 N N . MET A 1 163 ? -26.758 -47.111 16.458 1.00 35.75 167 MET A N 1
ATOM 1156 C CA . MET A 1 163 ? -26.394 -47.836 17.668 1.00 36.60 167 MET A CA 1
ATOM 1157 C C . MET A 1 163 ? -26.521 -49.333 17.485 1.00 35.40 167 MET A C 1
ATOM 1158 O O . MET A 1 163 ? -27.303 -49.799 16.664 1.00 34.35 167 MET A O 1
ATOM 1163 N N . ASP A 1 164 ? -25.766 -50.068 18.296 1.00 35.36 168 ASP A N 1
ATOM 1164 C CA . ASP A 1 164 ? -25.917 -51.516 18.453 1.00 35.02 168 ASP A CA 1
ATOM 1165 C C . ASP A 1 164 ? -25.827 -52.279 17.117 1.00 33.30 168 ASP A C 1
ATOM 1166 O O . ASP A 1 164 ? -26.649 -53.154 16.816 1.00 32.52 168 ASP A O 1
ATOM 1171 N N . LEU A 1 165 ? -24.807 -51.926 16.334 1.00 31.70 169 LEU A N 1
ATOM 1172 C CA . LEU A 1 165 ? -24.506 -52.585 15.065 1.00 30.87 169 LEU A CA 1
ATOM 1173 C C . LEU A 1 165 ? -23.519 -53.717 15.342 1.00 30.37 169 LEU A C 1
ATOM 1174 O O . LEU A 1 165 ? -22.343 -53.468 15.612 1.00 28.60 169 LEU A O 1
ATOM 1179 N N . GLN A 1 166 ? -24.013 -54.954 15.289 1.00 30.46 170 GLN A N 1
ATOM 1180 C CA . GLN A 1 166 ? -23.244 -56.134 15.688 1.00 30.66 170 GLN A CA 1
ATOM 1181 C C . GLN A 1 166 ? -22.814 -56.929 14.456 1.00 31.07 170 GLN A C 1
ATOM 1182 O O . GLN A 1 166 ? -23.641 -57.591 13.829 1.00 31.03 170 GLN A O 1
ATOM 1188 N N . LEU A 1 167 ? -21.521 -56.859 14.124 1.00 31.43 171 LEU A N 1
ATOM 1189 C CA . LEU A 1 167 ? -20.984 -57.428 12.884 1.00 31.94 171 LEU A CA 1
ATOM 1190 C C . LEU A 1 167 ? -19.865 -58.428 13.143 1.00 32.20 171 LEU A C 1
ATOM 1191 O O . LEU A 1 167 ? -18.891 -58.101 13.816 1.00 31.47 171 LEU A O 1
ATOM 1196 N N . VAL A 1 168 ? -20.004 -59.628 12.577 1.00 33.27 172 VAL A N 1
ATOM 1197 C CA . VAL A 1 168 ? -18.976 -60.673 12.648 1.00 34.56 172 VAL A CA 1
ATOM 1198 C C . VAL A 1 168 ? -18.428 -60.960 11.245 1.00 36.07 172 VAL A C 1
ATOM 1199 O O . VAL A 1 168 ? -19.200 -61.157 10.303 1.00 35.97 172 VAL A O 1
ATOM 1203 N N . LYS A 1 169 ? -17.101 -60.963 11.111 1.00 38.61 173 LYS A N 1
ATOM 1204 C CA . LYS A 1 169 ? -16.441 -61.306 9.847 1.00 40.82 173 LYS A CA 1
ATOM 1205 C C . LYS A 1 169 ? -15.688 -62.631 9.972 1.00 43.16 173 LYS A C 1
ATOM 1206 O O . LYS A 1 169 ? -14.743 -62.739 10.759 1.00 43.12 173 LYS A O 1
ATOM 1212 N N . VAL A 1 170 ? -16.109 -63.624 9.190 1.00 46.87 174 VAL A N 1
ATOM 1213 C CA . VAL A 1 170 ? -15.392 -64.904 9.087 1.00 51.17 174 VAL A CA 1
ATOM 1214 C C . VAL A 1 170 ? -14.173 -64.760 8.168 1.00 55.88 174 VAL A C 1
ATOM 1215 O O . VAL A 1 170 ? -14.223 -64.025 7.179 1.00 57.55 174 VAL A O 1
ATOM 1219 N N . SER A 1 171 ? -13.096 -65.473 8.497 1.00 62.23 175 SER A N 1
ATOM 1220 C CA . SER A 1 171 ? -11.791 -65.312 7.832 1.00 66.80 175 SER A CA 1
ATOM 1221 C C . SER A 1 171 ? -11.840 -65.436 6.307 1.00 70.36 175 SER A C 1
ATOM 1222 O O . SER A 1 171 ? -11.314 -64.576 5.597 1.00 72.89 175 SER A O 1
ATOM 1225 N N . GLY A 1 172 ? -12.476 -66.500 5.820 1.00 72.99 176 GLY A N 1
ATOM 1226 C CA . GLY A 1 172 ? -12.557 -66.786 4.384 1.00 75.6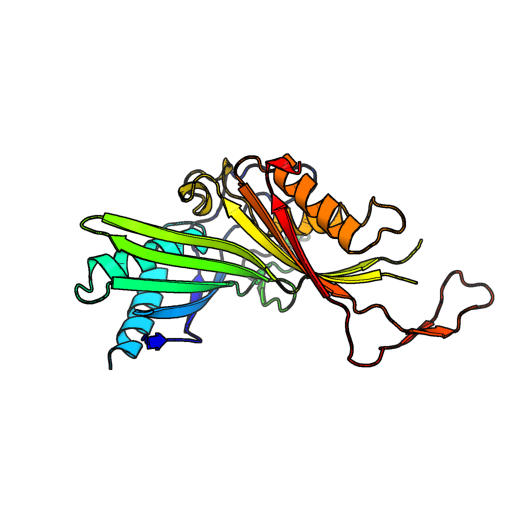0 176 GLY A CA 1
ATOM 1227 C C . GLY A 1 172 ? -11.987 -68.156 4.073 1.00 78.25 176 GLY A C 1
ATOM 1228 O O . GLY A 1 172 ? -11.655 -68.457 2.927 1.00 80.41 176 GLY A O 1
ATOM 1229 N N . ARG A 1 192 ? -9.010 -65.968 13.857 1.00 44.80 196 ARG A N 1
ATOM 1230 C CA . ARG A 1 192 ? -10.240 -65.993 14.641 1.00 45.50 196 ARG A CA 1
ATOM 1231 C C . ARG A 1 192 ? -11.187 -64.897 14.119 1.00 44.48 196 ARG A C 1
ATOM 1232 O O . ARG A 1 192 ? -10.738 -63.775 13.858 1.00 45.93 196 ARG A O 1
ATOM 1240 N N . PRO A 1 193 ? -12.492 -65.210 13.959 1.00 42.38 197 PRO A N 1
ATOM 1241 C CA . PRO A 1 193 ? -13.412 -64.254 13.330 1.00 41.51 197 PRO A CA 1
ATOM 1242 C C . PRO A 1 193 ? -13.739 -63.061 14.228 1.00 40.29 197 PRO A C 1
ATOM 1243 O O . PRO A 1 193 ? -14.222 -63.246 15.346 1.00 41.46 197 PRO A O 1
ATOM 1247 N N . LEU A 1 194 ? -13.476 -61.855 13.726 1.00 38.45 198 LEU A N 1
ATOM 1248 C CA . LEU A 1 194 ? -13.616 -60.624 14.507 1.00 37.24 198 LEU A CA 1
ATOM 1249 C C . LEU A 1 194 ? -15.088 -60.229 14.628 1.00 36.56 198 LEU A C 1
ATOM 1250 O O . LEU A 1 194 ? -15.749 -60.000 13.615 1.00 37.07 198 LEU A O 1
ATOM 1255 N N . PHE A 1 195 ? -15.586 -60.162 15.865 1.00 34.95 199 PHE A N 1
ATOM 1256 C CA . PHE A 1 195 ? -16.977 -59.804 16.157 1.00 34.59 199 PHE A CA 1
ATOM 1257 C C . PHE A 1 195 ? -16.983 -58.485 16.925 1.00 33.90 199 PHE A C 1
ATOM 1258 O O . PHE A 1 195 ? -16.563 -58.444 18.086 1.00 34.03 199 PHE A O 1
ATOM 1266 N N . VAL A 1 196 ? -17.441 -57.414 16.268 1.00 32.99 200 VAL A N 1
ATOM 1267 C CA . VAL A 1 196 ? -17.494 -56.075 16.883 1.00 32.49 200 VAL A CA 1
ATOM 1268 C C . VAL A 1 196 ? -18.915 -55.522 16.994 1.00 31.71 200 VAL A C 1
ATOM 1269 O O . VAL A 1 196 ? -19.749 -55.736 16.109 1.00 29.99 200 VAL A O 1
ATOM 1273 N N . TYR A 1 197 ? -19.170 -54.838 18.109 1.00 31.47 201 TYR A N 1
ATOM 1274 C CA . TYR A 1 197 ? -20.349 -53.991 18.283 1.00 31.37 201 TYR A CA 1
ATOM 1275 C C . TYR A 1 197 ? -19.889 -52.566 17.988 1.00 30.57 201 TYR A C 1
ATOM 1276 O O . TYR A 1 197 ? -18.842 -52.147 18.480 1.00 29.29 201 TYR A O 1
ATOM 1285 N N . LEU A 1 198 ? -20.668 -51.825 17.203 1.00 30.81 202 LEU A N 1
ATOM 1286 C CA . LEU A 1 198 ? -20.312 -50.462 16.807 1.00 30.85 202 LEU A CA 1
ATOM 1287 C C . LEU A 1 198 ? -21.467 -49.495 17.015 1.00 30.39 202 LEU A C 1
ATOM 1288 O O . LEU A 1 198 ? -22.551 -49.706 16.486 1.00 29.34 202 LEU A O 1
ATOM 1293 N N . ASN A 1 199 ? -21.230 -48.454 17.811 1.00 30.71 203 ASN A N 1
ATOM 1294 C CA . ASN A 1 199 ? -22.040 -47.243 17.768 1.00 31.50 203 ASN A CA 1
ATOM 1295 C C . ASN A 1 199 ? -21.251 -46.222 16.954 1.00 31.00 203 ASN A C 1
ATOM 1296 O O . ASN A 1 199 ? -20.070 -46.019 17.214 1.00 30.44 203 ASN A O 1
ATOM 1301 N N . ILE A 1 200 ? -21.896 -45.601 15.965 1.00 31.30 204 ILE A N 1
ATOM 1302 C CA . ILE A 1 200 ? -21.251 -44.602 15.100 1.00 31.13 204 ILE A CA 1
ATOM 1303 C C . ILE A 1 200 ? -22.091 -43.325 15.106 1.00 31.56 204 ILE A C 1
ATOM 1304 O O . ILE A 1 200 ? -23.288 -43.380 14.832 1.00 31.83 204 ILE A O 1
ATOM 1309 N N . SER A 1 201 ? -21.449 -42.196 15.416 1.00 31.93 205 SER A N 1
ATOM 1310 C CA . SER A 1 201 ? -22.081 -40.875 15.469 1.00 32.60 205 SER A CA 1
ATOM 1311 C C . SER A 1 201 ? -21.507 -39.972 14.390 1.00 32.86 205 SER A C 1
ATOM 1312 O O . SER A 1 201 ? -20.427 -40.237 13.874 1.00 32.56 205 SER A O 1
ATOM 1315 N N . TRP A 1 202 ? -22.230 -38.902 14.068 1.00 33.21 206 TRP A N 1
ATOM 1316 C CA . TRP A 1 202 ? -21.741 -37.883 13.137 1.00 34.07 206 TRP A CA 1
ATOM 1317 C C . TRP A 1 202 ? -22.361 -36.508 13.405 1.00 35.18 206 TRP A C 1
ATOM 1318 O O . TRP A 1 202 ? -23.534 -36.400 13.781 1.00 34.55 206 TRP A O 1
ATOM 1329 N N . GLN A 1 203 ? -21.551 -35.468 13.215 1.00 36.40 207 GLN A N 1
ATOM 1330 C CA . GLN A 1 203 ? -21.978 -34.082 13.380 1.00 37.98 207 GLN A CA 1
ATOM 1331 C C . GLN A 1 203 ? -21.879 -33.365 12.040 1.00 38.25 207 GLN A C 1
ATOM 1332 O O . GLN A 1 203 ? -20.893 -33.526 11.315 1.00 39.09 207 GLN A O 1
ATOM 1338 N N . TYR A 1 204 ? -22.906 -32.583 11.718 1.00 38.66 208 TYR A N 1
ATOM 1339 C CA . TYR A 1 204 ? -22.937 -31.803 10.483 1.00 38.73 208 TYR A CA 1
ATOM 1340 C C . TYR A 1 204 ? -22.206 -30.478 10.683 1.00 40.07 208 TYR A C 1
ATOM 1341 O O . TYR A 1 204 ? -22.263 -29.890 11.762 1.00 38.52 208 TYR A O 1
ATOM 1350 N N . GLU A 1 205 ? -21.530 -30.016 9.633 1.00 43.46 209 GLU A N 1
ATOM 1351 C CA . GLU A 1 205 ? -20.974 -28.660 9.599 1.00 45.99 209 GLU A CA 1
ATOM 1352 C C . GLU A 1 205 ? -22.125 -27.653 9.646 1.00 45.74 209 GLU A C 1
ATOM 1353 O O . GLU A 1 205 ? -22.106 -26.709 10.434 1.00 44.62 209 GLU A O 1
ATOM 1359 N N . ASN A 1 206 ? -23.124 -27.887 8.799 1.00 47.28 210 ASN A N 1
ATOM 1360 C CA . ASN A 1 206 ? -24.328 -27.063 8.728 1.00 48.94 210 ASN A CA 1
ATOM 1361 C C . ASN A 1 206 ? -25.493 -27.816 9.365 1.00 48.58 210 ASN A C 1
ATOM 1362 O O . ASN A 1 206 ? -25.941 -28.840 8.851 1.00 48.18 210 ASN A O 1
ATOM 1367 N N . THR A 1 207 ? -25.985 -27.288 10.481 1.00 48.85 211 THR A N 1
ATOM 1368 C CA . THR A 1 207 ? -26.937 -28.000 11.338 1.00 50.40 211 THR A CA 1
ATOM 1369 C C . THR A 1 207 ? -28.322 -28.213 10.677 1.00 50.15 211 THR A C 1
ATOM 1370 O O . THR A 1 207 ? -29.036 -29.159 11.018 1.00 49.54 211 THR A O 1
ATOM 1374 N N . ASN A 1 208 ? -28.682 -27.331 9.742 1.00 50.09 212 ASN A N 1
ATOM 1375 C CA . ASN A 1 208 ? -29.889 -27.476 8.907 1.00 49.89 212 ASN A CA 1
ATOM 1376 C C . ASN A 1 208 ? -29.869 -28.673 7.946 1.00 47.57 212 ASN A C 1
ATOM 1377 O O . ASN A 1 208 ? -30.931 -29.167 7.562 1.00 46.58 212 ASN A O 1
ATOM 1382 N N . ASP A 1 209 ? -28.679 -29.130 7.555 1.00 45.99 213 ASP A N 1
ATOM 1383 C CA . ASP A 1 209 ? -28.543 -30.313 6.689 1.00 45.81 213 ASP A CA 1
ATOM 1384 C C . ASP A 1 209 ? -29.042 -31.597 7.357 1.00 45.76 213 ASP A C 1
ATOM 1385 O O . ASP A 1 209 ? -29.381 -32.563 6.673 1.00 46.95 213 ASP A O 1
ATOM 1390 N N . SER A 1 210 ? -29.068 -31.602 8.690 1.00 45.40 214 SER A N 1
ATOM 1391 C CA . SER A 1 210 ? -29.567 -32.724 9.478 1.00 44.89 214 SER A CA 1
ATOM 1392 C C . SER A 1 210 ? -31.067 -33.021 9.337 1.00 44.83 214 SER A C 1
ATOM 1393 O O . SER A 1 210 ? -31.476 -34.156 9.578 1.00 45.19 214 SER A O 1
ATOM 1396 N N . TYR A 1 211 ? -31.877 -32.031 8.956 1.00 44.06 215 TYR A N 1
ATOM 1397 C CA . TYR A 1 211 ? -33.351 -32.183 8.962 1.00 44.43 215 TYR A CA 1
ATOM 1398 C C . TYR A 1 211 ? -33.933 -32.674 7.627 1.00 44.86 215 TYR A C 1
ATOM 1399 O O . TYR A 1 211 ? -35.137 -32.932 7.544 1.00 45.14 215 TYR A O 1
ATOM 1408 N N . ALA A 1 212 ? -33.086 -32.798 6.600 1.00 45.34 216 ALA A N 1
ATOM 1409 C CA . ALA A 1 212 ? -33.475 -33.332 5.284 1.00 46.47 216 ALA A CA 1
ATOM 1410 C C . ALA A 1 212 ? -34.552 -32.515 4.554 1.00 46.71 216 ALA A C 1
ATOM 1411 O O . ALA A 1 212 ? -35.346 -33.074 3.790 1.00 46.58 216 ALA A O 1
ATOM 1413 N N . SER A 1 213 ? -34.572 -31.201 4.783 1.00 48.04 217 SER A N 1
ATOM 1414 C CA . SER A 1 213 ? -35.475 -30.311 4.051 1.00 49.18 217 SER A CA 1
ATOM 1415 C C . SER A 1 213 ? -34.969 -30.225 2.614 1.00 49.37 217 SER A C 1
ATOM 1416 O O . SER A 1 213 ? -35.745 -30.384 1.671 1.00 49.02 217 SER A O 1
ATOM 1419 N N . ASP A 1 214 ? -33.668 -29.965 2.472 1.00 49.37 218 ASP A N 1
ATOM 1420 C CA . ASP A 1 214 ? -32.922 -30.311 1.264 1.00 49.45 218 ASP A CA 1
ATOM 1421 C C . ASP A 1 214 ? -32.472 -31.767 1.479 1.00 48.85 218 ASP A C 1
ATOM 1422 O O . ASP A 1 214 ? -31.526 -32.007 2.235 1.00 48.79 218 ASP A O 1
ATOM 1427 N N . PRO A 1 215 ? -33.153 -32.743 0.836 1.00 47.93 219 PRO A N 1
ATOM 1428 C CA . PRO A 1 215 ? -32.841 -34.151 1.136 1.00 47.45 219 PRO A CA 1
ATOM 1429 C C . PRO A 1 215 ? -31.454 -34.629 0.676 1.00 46.53 219 PRO A C 1
ATOM 1430 O O . PRO A 1 215 ? -30.916 -35.572 1.258 1.00 46.16 219 PRO A O 1
ATOM 1434 N N . ALA A 1 216 ? -30.887 -33.980 -0.343 1.00 45.81 220 ALA A N 1
ATOM 1435 C CA . ALA A 1 216 ? -29.558 -34.334 -0.866 1.00 45.11 220 ALA A CA 1
ATOM 1436 C C . ALA A 1 216 ? -28.404 -34.109 0.122 1.00 44.62 220 ALA A C 1
ATOM 1437 O O . ALA A 1 216 ? -27.337 -34.712 -0.033 1.00 45.75 220 ALA A O 1
ATOM 1439 N N . ARG A 1 217 ? -28.617 -33.246 1.118 1.00 43.64 221 ARG A N 1
ATOM 1440 C CA . ARG A 1 217 ? -27.619 -32.949 2.154 1.00 43.07 221 ARG A CA 1
ATOM 1441 C C . ARG A 1 217 ? -27.825 -33.739 3.463 1.00 41.42 221 ARG A C 1
ATOM 1442 O O . ARG A 1 217 ? -27.112 -33.510 4.439 1.00 41.83 221 ARG A O 1
ATOM 1450 N N . TYR A 1 218 ? -28.772 -34.676 3.474 1.00 38.67 222 TYR A N 1
ATOM 1451 C CA . TYR A 1 218 ? -29.033 -35.517 4.642 1.00 37.07 222 TYR A CA 1
ATOM 1452 C C . TYR A 1 218 ? -28.162 -36.772 4.612 1.00 36.67 222 TYR A C 1
ATOM 1453 O O . TYR A 1 218 ? -28.025 -37.412 3.562 1.00 35.75 222 TYR A O 1
ATOM 1462 N N . VAL A 1 219 ? -27.590 -37.112 5.768 1.00 35.67 223 VAL A N 1
ATOM 1463 C CA . VAL A 1 219 ? -26.837 -38.353 5.951 1.00 35.01 223 VAL A CA 1
ATOM 1464 C C . VAL A 1 219 ? -27.737 -39.356 6.672 1.00 34.01 223 VAL A C 1
ATOM 1465 O O . VAL A 1 219 ? -28.014 -39.208 7.864 1.00 34.32 223 VAL A O 1
ATOM 1469 N N . ALA A 1 220 ? -28.200 -40.363 5.940 1.00 32.75 224 ALA A N 1
ATOM 1470 C CA . ALA A 1 220 ? -29.060 -41.397 6.505 1.00 32.77 224 ALA A CA 1
ATOM 1471 C C . ALA A 1 220 ? -28.228 -42.430 7.267 1.00 32.36 224 ALA A C 1
ATOM 1472 O O . ALA A 1 220 ? -27.116 -42.775 6.855 1.00 32.05 224 ALA A O 1
ATOM 1474 N N . ALA A 1 221 ? -28.779 -42.919 8.376 1.00 31.94 225 ALA A N 1
ATOM 1475 C CA . ALA A 1 221 ? -28.150 -43.980 9.164 1.00 31.44 225 ALA A CA 1
ATOM 1476 C C . ALA A 1 221 ? -28.021 -45.281 8.362 1.00 31.39 225 ALA A C 1
ATOM 1477 O O . ALA A 1 221 ? -27.080 -46.046 8.573 1.00 31.03 225 ALA A O 1
ATOM 1479 N N . GLU A 1 222 ? -28.961 -45.512 7.441 1.00 31.25 226 GLU A N 1
ATOM 1480 C CA . GLU A 1 222 ? -28.917 -46.661 6.526 1.00 30.83 226 GLU A CA 1
ATOM 1481 C C . GLU A 1 222 ? -27.627 -46.681 5.701 1.00 30.82 226 GLU A C 1
ATOM 1482 O O . GLU A 1 222 ? -26.988 -47.723 5.571 1.00 31.13 226 GLU A O 1
ATOM 1488 N N . GLN A 1 223 ? -27.251 -45.526 5.157 1.00 31.52 227 GLN A N 1
ATOM 1489 C CA . GLN A 1 223 ? -26.038 -45.399 4.336 1.00 32.00 227 GLN A CA 1
ATOM 1490 C C . GLN A 1 223 ? -24.750 -45.535 5.161 1.00 32.38 227 GLN A C 1
ATOM 1491 O O . GLN A 1 223 ? -23.799 -46.185 4.716 1.00 32.43 227 GLN A O 1
ATOM 1497 N N . VAL A 1 224 ? -24.727 -44.932 6.351 1.00 32.36 228 VAL A N 1
ATOM 1498 C CA . VAL A 1 224 ? -23.589 -45.063 7.277 1.00 32.99 228 VAL A CA 1
ATOM 1499 C C . VAL A 1 224 ? -23.386 -46.532 7.670 1.00 33.51 228 VAL A C 1
ATOM 1500 O O . VAL A 1 224 ? -22.258 -47.022 7.726 1.00 33.61 228 VAL A O 1
ATOM 1504 N N . ARG A 1 225 ? -24.497 -47.208 7.944 1.00 34.29 229 ARG A N 1
ATOM 1505 C CA . ARG A 1 225 ? -24.514 -48.627 8.292 1.00 34.82 229 ARG A CA 1
ATOM 1506 C C . ARG A 1 225 ? -23.937 -49.509 7.181 1.00 35.32 229 ARG A C 1
ATOM 1507 O O . ARG A 1 225 ? -23.092 -50.363 7.445 1.00 36.13 229 ARG A O 1
ATOM 1515 N N . ASP A 1 226 ? -24.393 -49.298 5.947 1.00 35.77 230 ASP A N 1
ATOM 1516 C CA . ASP A 1 226 ? -23.913 -50.080 4.800 1.00 36.07 230 ASP A CA 1
ATOM 1517 C C . ASP A 1 226 ? -22.457 -49.758 4.457 1.00 36.87 230 ASP A C 1
ATOM 1518 O O . ASP A 1 226 ? -21.687 -50.657 4.118 1.00 36.97 230 ASP A O 1
ATOM 1523 N N . LEU A 1 227 ? -22.086 -48.481 4.541 1.00 38.10 231 LEU A N 1
ATOM 1524 C CA . LEU A 1 227 ? -20.677 -48.073 4.430 1.00 39.54 231 LEU A CA 1
ATOM 1525 C C . LEU A 1 227 ? -19.781 -48.845 5.397 1.00 39.41 231 LEU A C 1
ATOM 1526 O O . LEU A 1 227 ? -18.714 -49.327 5.012 1.00 38.96 231 LEU A O 1
ATOM 1531 N N . ALA A 1 228 ? -20.235 -48.953 6.646 1.00 39.48 232 ALA A N 1
ATOM 1532 C CA . ALA A 1 228 ? -19.498 -49.648 7.701 1.00 39.71 232 ALA A CA 1
ATOM 1533 C C . ALA A 1 228 ? -19.257 -51.127 7.397 1.00 39.72 232 ALA A C 1
ATOM 1534 O O . ALA A 1 228 ? -18.228 -51.663 7.796 1.00 39.40 232 ALA A O 1
ATOM 1536 N N . SER A 1 229 ? -20.201 -51.778 6.711 1.00 39.61 233 SER A N 1
ATOM 1537 C CA . SER A 1 229 ? -20.056 -53.186 6.326 1.00 39.83 233 SER A CA 1
ATOM 1538 C C . SER A 1 229 ? -19.284 -53.398 5.015 1.00 39.95 233 SER A C 1
ATOM 1539 O O . SER A 1 229 ? -18.675 -54.455 4.848 1.00 41.27 233 SER A O 1
ATOM 1542 N N . THR A 1 230 ? -19.299 -52.419 4.102 1.00 39.82 234 THR A N 1
ATOM 1543 C CA . THR A 1 230 ? -18.506 -52.498 2.855 1.00 40.14 234 THR A CA 1
ATOM 1544 C C . THR A 1 230 ? -17.018 -52.334 3.142 1.00 39.94 234 THR A C 1
ATOM 1545 O O . THR A 1 230 ? -16.197 -53.087 2.623 1.00 40.35 234 THR A O 1
ATOM 1549 N N . VAL A 1 231 ? -16.686 -51.332 3.957 1.00 40.31 235 VAL A N 1
ATOM 1550 C CA . VAL A 1 231 ? -15.400 -51.293 4.662 1.00 40.72 235 VAL A CA 1
ATOM 1551 C C . VAL A 1 231 ? -15.552 -52.426 5.669 1.00 42.54 235 VAL A C 1
ATOM 1552 O O . VAL A 1 231 ? -16.668 -52.743 6.031 1.00 46.79 235 VAL A O 1
ATOM 1556 N N . PHE A 1 232 ? -14.465 -53.051 6.101 1.00 43.06 236 PHE A N 1
ATOM 1557 C CA . PHE A 1 232 ? -14.517 -54.241 6.987 1.00 43.93 236 PHE A CA 1
ATOM 1558 C C . PHE A 1 232 ? -14.516 -55.500 6.138 1.00 43.86 236 PHE A C 1
ATOM 1559 O O . PHE A 1 232 ? -13.673 -56.367 6.345 1.00 44.34 236 PHE A O 1
ATOM 1567 N N . HIS A 1 233 ? -15.461 -55.605 5.203 1.00 43.86 237 HIS A N 1
ATOM 1568 C CA . HIS A 1 233 ? -15.422 -56.653 4.181 1.00 45.49 237 HIS A CA 1
ATOM 1569 C C . HIS A 1 233 ? -14.125 -56.582 3.381 1.00 46.46 237 HIS A C 1
ATOM 1570 O O . HIS A 1 233 ? -13.434 -57.588 3.236 1.00 47.46 237 HIS A O 1
ATOM 1577 N N . GLU A 1 234 ? -13.815 -55.398 2.855 1.00 48.15 238 GLU A N 1
ATOM 1578 C CA . GLU A 1 234 ? -12.678 -55.230 1.943 1.00 50.30 238 GLU A CA 1
ATOM 1579 C C . GLU A 1 234 ? -11.314 -55.203 2.637 1.00 50.58 238 GLU A C 1
ATOM 1580 O O . GLU A 1 234 ? -10.318 -55.609 2.037 1.00 51.75 238 GLU A O 1
ATOM 1586 N N . LEU A 1 235 ? -11.266 -54.713 3.877 1.00 50.68 239 LEU A N 1
ATOM 1587 C CA . LEU A 1 235 ? -10.018 -54.674 4.644 1.00 51.68 239 LEU A CA 1
ATOM 1588 C C . LEU A 1 235 ? -9.598 -56.086 5.046 1.00 53.17 239 LEU A C 1
ATOM 1589 O O . LEU A 1 235 ? -10.414 -56.855 5.555 1.00 53.49 239 LEU A O 1
ATOM 1594 N N . GLU A 1 236 ? -8.329 -56.417 4.801 1.00 54.03 240 GLU A N 1
ATOM 1595 C CA . GLU A 1 236 ? -7.787 -57.740 5.100 1.00 54.89 240 GLU A CA 1
ATOM 1596 C C . GLU A 1 236 ? -7.317 -57.796 6.551 1.00 55.61 240 GLU A C 1
ATOM 1597 O O . GLU A 1 236 ? -6.470 -57.000 6.958 1.00 54.41 240 GLU A O 1
ATOM 1599 N N . THR A 1 237 ? -7.879 -58.737 7.314 1.00 57.58 241 THR A N 1
ATOM 1600 C CA . THR A 1 237 ? -7.511 -59.011 8.716 1.00 59.89 241 THR A CA 1
ATOM 1601 C C . THR A 1 237 ? -7.187 -57.766 9.574 1.00 60.19 241 THR A C 1
ATOM 1602 O O . THR A 1 237 ? -6.147 -57.711 10.242 1.00 60.85 241 THR A O 1
ATOM 1606 N N . PRO A 1 238 ? -8.098 -56.770 9.577 1.00 60.21 242 PRO A N 1
ATOM 1607 C CA . PRO A 1 238 ? -7.788 -55.488 10.200 1.00 59.13 242 PRO A CA 1
ATOM 1608 C C . PRO A 1 238 ? -7.991 -55.480 11.715 1.00 57.89 242 PRO A C 1
ATOM 1609 O O . PRO A 1 238 ? -8.808 -56.247 12.237 1.00 56.77 242 PRO A O 1
ATOM 1613 N N A SER A 1 239 ? -7.249 -54.609 12.398 0.50 57.54 243 SER A N 1
ATOM 1614 N N B SER A 1 239 ? -7.251 -54.614 12.406 0.50 56.94 243 SER A N 1
ATOM 1615 C CA A SER A 1 239 ? -7.457 -54.331 13.817 0.50 56.79 243 SER A CA 1
ATOM 1616 C CA B SER A 1 239 ? -7.470 -54.361 13.828 0.50 55.85 243 SER A CA 1
ATOM 1617 C C A SER A 1 239 ? -8.699 -53.459 13.979 0.50 56.14 243 SER A C 1
ATOM 1618 C C B SER A 1 239 ? -8.693 -53.460 13.983 0.50 55.62 243 SER A C 1
ATOM 1619 O O A SER A 1 239 ? -9.204 -52.907 12.998 0.50 55.63 243 SER A O 1
ATOM 1620 O O B SER A 1 239 ? -9.176 -52.889 13.002 0.50 55.16 243 SER A O 1
ATOM 1625 N N . ILE A 1 240 ? -9.182 -53.335 15.214 1.00 55.29 244 ILE A N 1
ATOM 1626 C CA . ILE A 1 240 ? -10.391 -52.548 15.503 1.00 54.33 244 ILE A CA 1
ATOM 1627 C C . ILE A 1 240 ? -10.155 -51.036 15.329 1.00 54.46 244 ILE A C 1
ATOM 1628 O O . ILE A 1 240 ? -10.990 -50.365 14.720 1.00 53.45 244 ILE A O 1
ATOM 1633 N N . GLN A 1 241 ? -9.030 -50.513 15.829 1.00 54.92 245 GLN A N 1
ATOM 1634 C CA . GLN A 1 241 ? -8.704 -49.084 15.646 1.00 55.03 245 GLN A CA 1
ATOM 1635 C C . GLN A 1 241 ? -8.524 -48.744 14.159 1.00 53.54 245 GLN A C 1
ATOM 1636 O O . GLN A 1 241 ? -8.956 -47.687 13.704 1.00 53.86 245 GLN A O 1
ATOM 1642 N N . ASN A 1 242 ? -7.904 -49.659 13.416 1.00 51.87 246 ASN A N 1
ATOM 1643 C CA . ASN A 1 242 ? -7.714 -49.509 11.976 1.00 51.43 246 ASN A CA 1
ATOM 1644 C C . ASN A 1 242 ? -9.045 -49.619 11.229 1.00 49.96 246 ASN A C 1
ATOM 1645 O O . ASN A 1 242 ? -9.287 -48.877 10.278 1.00 49.66 246 ASN A O 1
ATOM 1650 N N . LEU A 1 243 ? -9.900 -50.546 11.662 1.00 49.04 247 LEU A N 1
ATOM 1651 C CA . LEU A 1 243 ? -11.230 -50.725 11.069 1.00 47.08 247 LEU A CA 1
ATOM 1652 C C . LEU A 1 243 ? -12.087 -49.467 11.210 1.00 45.61 247 LEU A C 1
ATOM 1653 O O . LEU A 1 243 ? -12.633 -48.979 10.223 1.00 44.06 247 LEU A O 1
ATOM 1658 N N . ILE A 1 244 ? -12.193 -48.952 12.434 1.00 45.24 248 ILE A N 1
ATOM 1659 C CA . ILE A 1 244 ? -13.008 -47.754 12.698 1.00 46.20 248 ILE A CA 1
ATOM 1660 C C . ILE A 1 244 ? -12.410 -46.469 12.108 1.00 46.71 248 ILE A C 1
ATOM 1661 O O . ILE A 1 244 ? -13.157 -45.541 11.789 1.00 46.82 248 ILE A O 1
ATOM 1666 N N . TYR A 1 245 ? -11.083 -46.421 11.964 1.00 46.98 249 TYR A N 1
ATOM 1667 C CA . TYR A 1 245 ? -10.408 -45.315 11.272 1.00 46.89 249 TYR A CA 1
ATOM 1668 C C . TYR A 1 245 ? -10.776 -45.279 9.783 1.00 45.82 249 TYR A C 1
ATOM 1669 O O . TYR A 1 245 ? -11.051 -44.211 9.234 1.00 44.17 249 TYR A O 1
ATOM 1678 N N . HIS A 1 246 ? -10.780 -46.445 9.139 1.00 45.54 250 HIS A N 1
ATOM 1679 C CA . HIS A 1 246 ? -11.147 -46.541 7.719 1.00 46.17 250 HIS A CA 1
ATOM 1680 C C . HIS A 1 246 ? -12.641 -46.280 7.460 1.00 44.72 250 HIS A C 1
ATOM 1681 O O . HIS A 1 246 ? -12.990 -45.683 6.442 1.00 44.28 250 HIS A O 1
ATOM 1688 N N . ILE A 1 247 ? -13.509 -46.726 8.372 1.00 43.91 251 ILE A N 1
ATOM 1689 C CA . ILE A 1 247 ? -14.952 -46.434 8.289 1.00 42.82 251 ILE A CA 1
ATOM 1690 C C . ILE A 1 247 ? -15.192 -44.922 8.377 1.00 42.18 251 ILE A C 1
ATOM 1691 O O . ILE A 1 247 ? -15.941 -44.364 7.574 1.00 40.89 251 ILE A O 1
ATOM 1696 N N . GLY A 1 248 ? -14.540 -44.277 9.345 1.00 42.42 252 GLY A N 1
ATOM 1697 C CA . GLY A 1 248 ? -14.665 -42.837 9.565 1.00 43.24 252 GLY A CA 1
ATOM 1698 C C . GLY A 1 248 ? -14.250 -42.010 8.365 1.00 43.84 252 GLY A C 1
ATOM 1699 O O . GLY A 1 248 ? -15.018 -41.166 7.895 1.00 43.66 252 GLY A O 1
ATOM 1700 N N . CYS A 1 249 ? -13.040 -42.267 7.867 1.00 44.02 253 CYS A N 1
ATOM 1701 C CA . CYS A 1 249 ? -12.514 -41.581 6.679 1.00 44.08 253 CYS A CA 1
ATOM 1702 C C . CYS A 1 249 ? -13.425 -41.765 5.462 1.00 43.19 253 CYS A C 1
ATOM 1703 O O . CYS A 1 249 ? -13.672 -40.812 4.722 1.00 42.83 253 CYS A O 1
ATOM 1706 N N . ARG A 1 250 ? -13.931 -42.982 5.272 1.00 42.79 254 ARG A N 1
ATOM 1707 C CA . ARG A 1 250 ? -14.823 -43.278 4.150 1.00 43.85 254 ARG A CA 1
ATOM 1708 C C . ARG A 1 250 ? -16.156 -42.531 4.255 1.00 42.92 254 ARG A C 1
ATOM 1709 O O . ARG A 1 250 ? -16.671 -42.050 3.246 1.00 42.19 254 ARG A O 1
ATOM 1717 N N . ILE A 1 251 ? -16.711 -42.446 5.465 1.00 42.69 255 ILE A N 1
ATOM 1718 C CA . ILE A 1 251 ? -17.941 -41.676 5.711 1.00 42.52 255 ILE A CA 1
ATOM 1719 C C . ILE A 1 251 ? -17.716 -40.183 5.427 1.00 42.30 255 ILE A C 1
ATOM 1720 O O . ILE A 1 251 ? -18.556 -39.540 4.797 1.00 41.29 255 ILE A O 1
ATOM 1725 N N . LEU A 1 252 ? -16.590 -39.646 5.894 1.00 42.56 256 LEU A N 1
ATOM 1726 C CA . LEU A 1 252 ? -16.234 -38.246 5.640 1.00 43.12 256 LEU A CA 1
ATOM 1727 C C . LEU A 1 252 ? -16.002 -37.965 4.155 1.00 43.44 256 LEU A C 1
ATOM 1728 O O . LEU A 1 252 ? -16.407 -36.915 3.656 1.00 43.73 256 LEU A O 1
ATOM 1733 N N . ALA A 1 253 ? -15.355 -38.901 3.463 1.00 44.03 257 ALA A N 1
ATOM 1734 C CA . ALA A 1 253 ? -15.144 -38.797 2.015 1.00 45.44 257 ALA A CA 1
ATOM 1735 C C . ALA A 1 253 ? -16.471 -38.778 1.254 1.00 46.24 257 ALA A C 1
ATOM 1736 O O . ALA A 1 253 ? -16.676 -37.945 0.365 1.00 46.83 257 ALA A O 1
ATOM 1738 N N . ARG A 1 254 ? -17.368 -39.686 1.627 1.00 46.58 258 ARG A N 1
ATOM 1739 C CA . ARG A 1 254 ? -18.664 -39.824 0.960 1.00 46.85 258 ARG A CA 1
ATOM 1740 C C . ARG A 1 254 ? -19.659 -38.716 1.347 1.00 44.99 258 ARG A C 1
ATOM 1741 O O . ARG A 1 254 ? -20.592 -38.436 0.591 1.00 43.18 258 ARG A O 1
ATOM 1749 N N . PHE A 1 255 ? -19.462 -38.097 2.516 1.00 43.91 259 PHE A N 1
ATOM 1750 C CA . PHE A 1 255 ? -20.335 -37.026 3.007 1.00 43.32 259 PHE A CA 1
ATOM 1751 C C . PHE A 1 255 ? -19.514 -35.810 3.460 1.00 43.42 259 PHE A C 1
ATOM 1752 O O . PHE A 1 255 ? -19.170 -35.706 4.638 1.00 43.15 259 PHE A O 1
ATOM 1760 N N . PRO A 1 256 ? -19.190 -34.888 2.525 1.00 44.78 260 PRO A N 1
ATOM 1761 C CA . PRO A 1 256 ? -18.433 -33.670 2.898 1.00 44.58 260 PRO A CA 1
ATOM 1762 C C . PRO A 1 256 ? -19.174 -32.679 3.827 1.00 43.80 260 PRO A C 1
ATOM 1763 O O . PRO A 1 256 ? -18.531 -31.830 4.444 1.00 42.50 260 PRO A O 1
ATOM 1767 N N . GLN A 1 257 ? -20.502 -32.791 3.901 1.00 44.28 261 GLN A N 1
ATOM 1768 C CA . GLN A 1 257 ? -21.332 -32.119 4.933 1.00 44.50 261 GLN A CA 1
ATOM 1769 C C . GLN A 1 257 ? -20.821 -32.302 6.371 1.00 43.79 261 GLN A C 1
ATOM 1770 O O . GLN A 1 257 ? -20.931 -31.386 7.190 1.00 43.85 261 GLN A O 1
ATOM 1776 N N . LEU A 1 258 ? -20.298 -33.492 6.675 1.00 42.84 262 LEU A N 1
ATOM 1777 C CA . LEU A 1 258 ? -19.931 -33.862 8.045 1.00 42.34 262 LEU A CA 1
ATOM 1778 C C . LEU A 1 258 ? -18.577 -33.291 8.463 1.00 42.13 262 LEU A C 1
ATOM 1779 O O . LEU A 1 258 ? -17.642 -33.231 7.664 1.00 42.04 262 LEU A O 1
ATOM 1784 N N . THR A 1 259 ? -18.490 -32.878 9.726 1.00 42.56 263 THR A N 1
ATOM 1785 C CA . THR A 1 259 ? -17.252 -32.375 10.322 1.00 43.10 263 THR A CA 1
ATOM 1786 C C . THR A 1 259 ? -16.416 -33.515 10.909 1.00 42.29 263 THR A C 1
ATOM 1787 O O . THR A 1 259 ? -15.199 -33.550 10.736 1.00 43.36 263 THR A O 1
ATOM 1791 N N . ASP A 1 260 ? -17.075 -34.426 11.620 1.00 41.37 264 ASP A N 1
ATOM 1792 C CA . ASP A 1 260 ? -16.399 -35.550 12.270 1.00 40.61 264 ASP A CA 1
ATOM 1793 C C . ASP A 1 260 ? -17.340 -36.734 12.480 1.00 39.60 264 ASP A C 1
ATOM 1794 O O . ASP A 1 260 ? -18.564 -36.573 12.483 1.00 38.87 264 ASP A O 1
ATOM 1799 N N . VAL A 1 261 ? -16.741 -37.914 12.650 1.00 38.22 265 VAL A N 1
ATOM 1800 C CA . VAL A 1 261 ? -17.463 -39.165 12.883 1.00 37.31 265 VAL A CA 1
ATOM 1801 C C . VAL A 1 261 ? -16.855 -39.840 14.113 1.00 36.70 265 VAL A C 1
ATOM 1802 O O . VAL A 1 261 ? -15.657 -40.120 14.124 1.00 36.18 265 VAL A O 1
ATOM 1806 N N . SER A 1 262 ? -17.671 -40.089 15.140 1.00 35.69 266 SER A N 1
ATOM 1807 C CA . SER A 1 262 ? -17.206 -40.739 16.373 1.00 35.26 266 SER A CA 1
ATOM 1808 C C . SER A 1 262 ? -17.630 -42.200 16.430 1.00 34.76 266 SER A C 1
ATOM 1809 O O . SER A 1 262 ? -18.605 -42.598 15.796 1.00 34.40 266 SER A O 1
ATOM 1812 N N . PHE A 1 263 ? -16.874 -42.987 17.190 1.00 34.11 267 PHE A N 1
ATOM 1813 C CA . PHE A 1 263 ? -17.064 -44.430 17.280 1.00 34.16 267 PHE A CA 1
ATOM 1814 C C . PHE A 1 263 ? -16.972 -44.868 18.730 1.00 34.41 267 PHE A C 1
ATOM 1815 O O . PHE A 1 263 ? -16.046 -44.476 19.430 1.00 34.99 267 PHE A O 1
ATOM 1823 N N . GLN A 1 264 ? -17.943 -45.654 19.181 1.00 35.18 268 GLN A N 1
ATOM 1824 C CA . GLN A 1 264 ? -17.795 -46.453 20.392 1.00 36.32 268 GLN A CA 1
ATOM 1825 C C . GLN A 1 264 ? -17.874 -47.908 19.942 1.00 35.27 268 GLN A C 1
ATOM 1826 O O . GLN A 1 264 ? -18.916 -48.349 19.459 1.00 35.45 268 GLN A O 1
ATOM 1832 N N . SER A 1 265 ? -16.757 -48.625 20.054 1.00 33.84 269 SER A N 1
ATOM 1833 C CA . SER A 1 265 ? -16.655 -50.007 19.582 1.00 33.87 269 SER A CA 1
ATOM 1834 C C . SER A 1 265 ? -16.514 -50.974 20.756 1.00 33.14 269 SER A C 1
ATOM 1835 O O . SER A 1 265 ? -15.990 -50.592 21.798 1.00 32.51 269 SER A O 1
ATOM 1838 N N . GLN A 1 266 ? -16.981 -52.214 20.586 1.00 32.58 270 GLN A N 1
ATOM 1839 C CA . GLN A 1 266 ? -16.754 -53.286 21.570 1.00 32.49 270 GLN A CA 1
ATOM 1840 C C . GLN A 1 266 ? -16.338 -54.588 20.893 1.00 32.37 270 GLN A C 1
ATOM 1841 O O . GLN A 1 266 ? -16.956 -55.000 19.916 1.00 32.09 270 GLN A O 1
ATOM 1847 N N . ASN A 1 267 ? -15.307 -55.238 21.439 1.00 32.83 271 ASN A N 1
ATOM 1848 C CA . ASN A 1 267 ? -14.800 -56.517 20.927 1.00 32.78 271 ASN A CA 1
ATOM 1849 C C . ASN A 1 267 ? -15.468 -57.677 21.668 1.00 32.59 271 ASN A C 1
ATOM 1850 O O . ASN A 1 267 ? -15.314 -57.804 22.880 1.00 32.65 271 ASN A O 1
ATOM 1855 N N . HIS A 1 268 ? -16.195 -58.516 20.930 1.00 32.78 272 HIS A N 1
ATOM 1856 C CA . HIS A 1 268 ? -16.895 -59.675 21.496 1.00 33.26 272 HIS A CA 1
ATOM 1857 C C . HIS A 1 268 ? -16.548 -60.947 20.721 1.00 33.49 272 HIS A C 1
ATOM 1858 O O . HIS A 1 268 ? -17.412 -61.799 20.488 1.00 34.64 272 HIS A O 1
ATOM 1865 N N . THR A 1 269 ? -15.274 -61.078 20.347 1.00 32.96 273 THR A N 1
ATOM 1866 C CA . THR A 1 269 ? -14.783 -62.231 19.586 1.00 32.20 273 THR A CA 1
ATOM 1867 C C . THR A 1 269 ? -14.877 -63.523 20.415 1.00 31.61 273 THR A C 1
ATOM 1868 O O . THR A 1 269 ? -14.589 -63.525 21.612 1.00 31.44 273 THR A O 1
ATOM 1872 N N . TRP A 1 270 ? -15.281 -64.607 19.756 1.00 31.36 274 TRP A N 1
ATOM 1873 C CA . TRP A 1 270 ? -15.563 -65.885 20.421 1.00 31.20 274 TRP A CA 1
ATOM 1874 C C . TRP A 1 270 ? -14.294 -66.636 20.795 1.00 30.76 274 TRP A C 1
ATOM 1875 O O . TRP A 1 270 ? -13.215 -66.358 20.266 1.00 31.23 274 TRP A O 1
ATOM 1886 N N . ASP A 1 271 ? -14.439 -67.593 21.708 1.00 30.07 275 ASP A N 1
ATOM 1887 C CA . ASP A 1 271 ? -13.351 -68.504 22.070 1.00 30.12 275 ASP A CA 1
ATOM 1888 C C . ASP A 1 271 ? -13.427 -69.766 21.218 1.00 30.34 275 ASP A C 1
ATOM 1889 O O . ASP A 1 271 ? -14.509 -70.322 21.031 1.00 29.86 275 ASP A O 1
ATOM 1894 N N . THR A 1 272 ? -12.277 -70.208 20.707 1.00 30.92 276 THR A N 1
ATOM 1895 C CA . THR A 1 272 ? -12.192 -71.441 19.924 1.00 31.18 276 THR A CA 1
ATOM 1896 C C . THR A 1 272 ? -12.255 -72.634 20.866 1.00 31.85 276 THR A C 1
ATOM 1897 O O . THR A 1 272 ? -11.623 -72.622 21.919 1.00 31.85 276 THR A O 1
ATOM 1901 N N . VAL A 1 273 ? -13.030 -73.647 20.487 1.00 33.32 277 VAL A N 1
ATOM 1902 C CA . VAL A 1 273 ? -13.085 -74.916 21.227 1.00 35.00 277 VAL A CA 1
ATOM 1903 C C . VAL A 1 273 ? -12.545 -76.088 20.395 1.00 36.09 277 VAL A C 1
ATOM 1904 O O . VAL A 1 273 ? -11.841 -76.939 20.933 1.00 37.21 277 VAL A O 1
ATOM 1908 N N . VAL A 1 274 ? -12.871 -76.128 19.101 1.00 37.39 278 VAL A N 1
ATOM 1909 C CA . VAL A 1 274 ? -12.306 -77.101 18.159 1.00 38.71 278 VAL A CA 1
ATOM 1910 C C . VAL A 1 274 ? -11.547 -76.340 17.066 1.00 40.45 278 VAL A C 1
ATOM 1911 O O . VAL A 1 274 ? -12.154 -75.651 16.243 1.00 39.38 278 VAL A O 1
ATOM 1915 N N . GLU A 1 275 ? -10.222 -76.469 17.070 1.00 43.40 279 GLU A N 1
ATOM 1916 C CA . GLU A 1 275 ? -9.356 -75.751 16.125 1.00 46.29 279 GLU A CA 1
ATOM 1917 C C . GLU A 1 275 ? -9.347 -76.383 14.726 1.00 47.02 279 GLU A C 1
ATOM 1918 O O . GLU A 1 275 ? -9.245 -75.667 13.730 1.00 45.56 279 GLU A O 1
ATOM 192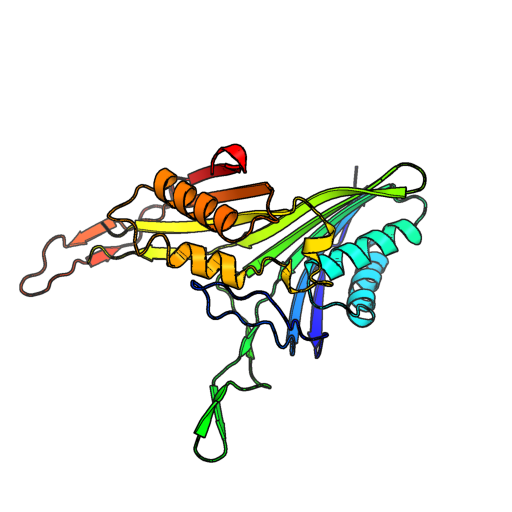4 N N . GLU A 1 276 ? -9.454 -77.714 14.664 1.00 49.11 280 GLU A N 1
ATOM 1925 C CA . GLU A 1 276 ? -9.281 -78.477 13.423 1.00 49.92 280 GLU A CA 1
ATOM 1926 C C . GLU A 1 276 ? -10.430 -79.471 13.223 1.00 48.17 280 GLU A C 1
ATOM 1927 O O . GLU A 1 276 ? -10.702 -80.284 14.105 1.00 47.60 280 GLU A O 1
ATOM 1933 N N . ILE A 1 277 ? -11.087 -79.401 12.065 1.00 47.07 281 ILE A N 1
ATOM 1934 C CA . ILE A 1 277 ? -12.142 -80.346 11.687 1.00 47.25 281 ILE A CA 1
ATOM 1935 C C . ILE A 1 277 ? -11.684 -81.093 10.429 1.00 49.02 281 ILE A C 1
ATOM 1936 O O . ILE A 1 277 ? -11.416 -80.452 9.405 1.00 49.59 281 ILE A O 1
ATOM 1941 N N . PRO A 1 278 ? -11.575 -82.443 10.500 1.00 49.99 282 PRO A N 1
ATOM 1942 C CA . PRO A 1 278 ? -11.258 -83.249 9.313 1.00 50.01 282 PRO A CA 1
ATOM 1943 C C . PRO A 1 278 ? -12.261 -83.044 8.179 1.00 51.26 282 PRO A C 1
ATOM 1944 O O . PRO A 1 278 ? -13.473 -83.080 8.414 1.00 50.66 282 PRO A O 1
ATOM 1948 N N . GLY A 1 279 ? -11.754 -82.800 6.973 1.00 53.63 283 GLY A N 1
ATOM 1949 C CA . GLY A 1 279 ? -12.594 -82.606 5.792 1.00 55.80 283 GLY A CA 1
ATOM 1950 C C . GLY A 1 279 ? -13.019 -81.162 5.616 1.00 57.79 283 GLY A C 1
ATOM 1951 O O . GLY A 1 279 ? -12.727 -80.546 4.588 1.00 60.32 283 GLY A O 1
ATOM 1952 N N . SER A 1 280 ? -13.709 -80.626 6.623 1.00 58.10 284 SER A N 1
ATOM 1953 C CA . SER A 1 280 ? -14.223 -79.260 6.585 1.00 56.75 284 SER A CA 1
ATOM 1954 C C . SER A 1 280 ? -13.140 -78.185 6.680 1.00 54.91 284 SER A C 1
ATOM 1955 O O . SER A 1 280 ? -12.024 -78.422 7.143 1.00 54.51 284 SER A O 1
ATOM 1958 N N . LYS A 1 281 ? -13.529 -76.995 6.240 1.00 54.17 285 LYS A N 1
ATOM 1959 C CA . LYS A 1 281 ? -12.701 -75.794 6.242 1.00 52.16 285 LYS A CA 1
ATOM 1960 C C . LYS A 1 281 ? -12.821 -75.029 7.575 1.00 48.38 285 LYS A C 1
ATOM 1961 O O . LYS A 1 281 ? -11.953 -74.219 7.904 1.00 47.28 285 LYS A O 1
ATOM 1967 N N . GLY A 1 282 ? -13.881 -75.300 8.341 1.00 44.71 286 GLY A N 1
ATOM 1968 C CA . GLY A 1 282 ? -14.268 -74.460 9.475 1.00 42.82 286 GLY A CA 1
ATOM 1969 C C . GLY A 1 282 ? -13.863 -74.941 10.855 1.00 40.36 286 GLY A C 1
ATOM 1970 O O . GLY A 1 282 ? -13.185 -75.959 11.008 1.00 40.31 286 GLY A O 1
ATOM 1971 N N . LYS A 1 283 ? -14.302 -74.178 11.855 1.00 38.04 287 LYS A N 1
ATOM 1972 C CA . LYS A 1 283 ? -14.003 -74.413 13.268 1.00 36.68 287 LYS A CA 1
ATOM 1973 C C . LYS A 1 283 ? -15.282 -74.280 14.093 1.00 34.57 287 LYS A C 1
ATOM 1974 O O . LYS A 1 283 ? -16.295 -73.777 13.599 1.00 34.72 287 LYS A O 1
ATOM 1980 N N . VAL A 1 284 ? -15.226 -74.739 15.342 1.00 32.27 288 VAL A N 1
ATOM 1981 C CA . VAL A 1 284 ? -16.301 -74.525 16.313 1.00 31.38 288 VAL A CA 1
ATOM 1982 C C . VAL A 1 284 ? -15.816 -73.563 17.394 1.00 30.53 288 VAL A C 1
ATOM 1983 O O . VAL A 1 284 ? -14.686 -73.685 17.878 1.00 30.68 288 VAL A O 1
ATOM 1987 N N . TYR A 1 285 ? -16.681 -72.613 17.759 1.00 29.26 289 TYR A N 1
ATOM 1988 C CA . TYR A 1 285 ? -16.397 -71.611 18.788 1.00 28.48 289 TYR A CA 1
ATOM 1989 C C . TYR A 1 285 ? -17.507 -71.589 19.830 1.00 28.20 289 TYR A C 1
ATOM 1990 O O . TYR A 1 285 ? -18.567 -72.184 19.630 1.00 28.41 289 TYR A O 1
ATOM 1999 N N . THR A 1 286 ? -17.265 -70.877 20.929 1.00 27.66 290 THR A N 1
ATOM 2000 C CA . THR A 1 286 ? -18.276 -70.680 21.968 1.00 27.62 290 THR A CA 1
ATOM 2001 C C . THR A 1 286 ? -18.224 -69.272 22.560 1.00 27.93 290 THR A C 1
ATOM 2002 O O . THR A 1 286 ? -17.310 -68.493 22.283 1.00 27.69 290 THR A O 1
ATOM 2006 N N . GLU A 1 287 ? -19.223 -68.962 23.379 1.00 28.72 291 GLU A N 1
ATOM 2007 C CA . GLU A 1 287 ? -19.353 -67.641 23.980 1.00 29.48 291 GLU A CA 1
ATOM 2008 C C . GLU A 1 287 ? -18.227 -67.449 25.003 1.00 29.33 291 GLU A C 1
ATOM 2009 O O . GLU A 1 287 ? -17.966 -68.354 25.806 1.00 29.81 291 GLU A O 1
ATOM 2015 N N . PRO A 1 288 ? -17.542 -66.289 24.964 1.00 28.26 292 PRO A N 1
ATOM 2016 C CA . PRO A 1 288 ? -16.473 -66.042 25.926 1.00 28.23 292 PRO A CA 1
ATOM 2017 C C . PRO A 1 288 ? -17.003 -65.585 27.284 1.00 27.99 292 PRO A C 1
ATOM 2018 O O . PRO A 1 288 ? -18.216 -65.470 27.477 1.00 27.92 292 PRO A O 1
ATOM 2022 N N . ARG A 1 289 ? -16.082 -65.327 28.208 1.00 27.60 293 ARG A N 1
ATOM 2023 C CA . ARG A 1 289 ? -16.417 -64.700 29.484 1.00 27.44 293 ARG A CA 1
ATOM 2024 C C . ARG A 1 289 ? -16.840 -63.239 29.231 1.00 26.98 293 ARG A C 1
ATOM 2025 O O . ARG A 1 289 ? -16.488 -62.675 28.189 1.00 26.65 293 ARG A O 1
ATOM 2033 N N . PRO A 1 290 ? -17.582 -62.615 30.179 1.00 26.69 294 PRO A N 1
ATOM 2034 C CA . PRO A 1 290 ? -18.115 -61.256 29.973 1.00 26.05 294 PRO A CA 1
ATOM 2035 C C . PRO A 1 290 ? -17.144 -60.131 29.569 1.00 26.25 294 PRO A C 1
ATOM 2036 O O . PRO A 1 290 ? -17.559 -59.242 28.825 1.00 26.87 294 PRO A O 1
ATOM 2040 N N . PRO A 1 291 ? -15.881 -60.140 30.059 1.00 26.46 295 PRO A N 1
ATOM 2041 C CA . PRO A 1 291 ? -15.044 -58.973 29.741 1.00 26.89 295 PRO A CA 1
ATOM 2042 C C . PRO A 1 291 ? -14.900 -58.684 28.241 1.00 27.37 295 PRO A C 1
ATOM 2043 O O . PRO A 1 291 ? -14.770 -59.614 27.448 1.00 28.21 295 PRO A O 1
ATOM 2047 N N . TYR A 1 292 ? -14.962 -57.405 27.872 1.00 27.86 296 TYR A N 1
ATOM 2048 C CA . TYR A 1 292 ? -14.821 -56.976 26.479 1.00 28.23 296 TYR A CA 1
ATOM 2049 C C . TYR A 1 292 ? -13.887 -55.775 26.395 1.00 28.41 296 TYR A C 1
ATOM 2050 O O . TYR A 1 292 ? -13.884 -54.924 27.288 1.00 28.80 296 TYR A O 1
ATOM 2059 N N . GLY A 1 293 ? -13.089 -55.720 25.331 1.00 28.25 297 GLY A N 1
ATOM 2060 C CA . GLY A 1 293 ? -12.294 -54.538 25.021 1.00 28.87 297 GLY A CA 1
ATOM 2061 C C . GLY A 1 293 ? -13.166 -53.505 24.330 1.00 29.47 297 GLY A C 1
ATOM 2062 O O . GLY A 1 293 ? -14.079 -53.866 23.594 1.00 30.27 297 GLY A O 1
ATOM 2063 N N . PHE A 1 294 ? -12.902 -52.224 24.572 1.00 30.20 298 PHE A N 1
ATOM 2064 C CA . PHE A 1 294 ? -13.628 -51.152 23.890 1.00 31.30 298 PHE A CA 1
ATOM 2065 C C . PHE A 1 294 ? -12.705 -50.004 23.504 1.00 33.07 298 PHE A C 1
ATOM 2066 O O . PHE A 1 294 ? -11.621 -49.860 24.065 1.00 32.74 298 PHE A O 1
ATOM 2074 N N . GLN A 1 295 ? -13.153 -49.205 22.537 1.00 35.84 299 GLN A N 1
ATOM 2075 C CA . GLN A 1 295 ? -12.424 -48.028 22.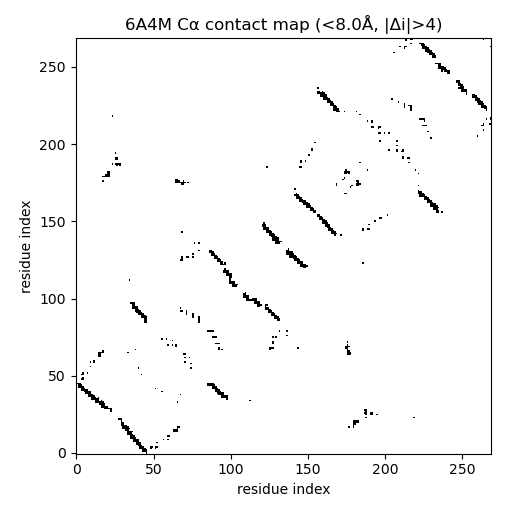067 1.00 38.26 299 GLN A CA 1
ATOM 2076 C C . GLN A 1 295 ? -13.384 -46.875 21.797 1.00 39.12 299 GLN A C 1
ATOM 2077 O O . GLN A 1 295 ? -14.478 -47.088 21.274 1.00 39.32 299 GLN A O 1
ATOM 2083 N N . HIS A 1 296 ? -12.975 -45.666 22.182 1.00 40.39 300 HIS A N 1
ATOM 2084 C CA . HIS A 1 296 ? -13.642 -44.433 21.776 1.00 41.27 300 HIS A CA 1
ATOM 2085 C C . HIS A 1 296 ? -12.661 -43.654 20.908 1.00 42.31 300 HIS A C 1
ATOM 2086 O O . HIS A 1 296 ? -11.549 -43.359 21.347 1.00 42.23 300 HIS A O 1
ATOM 2093 N N . PHE A 1 297 ? -13.067 -43.339 19.679 1.00 43.00 301 PHE A N 1
ATOM 2094 C CA . PHE A 1 297 ? -12.250 -42.542 18.760 1.00 43.49 301 PHE A CA 1
ATOM 2095 C C . PHE A 1 297 ? -13.143 -41.737 17.825 1.00 44.49 301 PHE A C 1
ATOM 2096 O O . PHE A 1 297 ? -14.221 -42.204 17.439 1.00 44.35 301 PHE A O 1
ATOM 2098 N N . THR A 1 298 ? -12.695 -40.531 17.471 1.00 44.81 302 THR A N 1
ATOM 2099 C CA . THR A 1 298 ? -13.386 -39.707 16.478 1.00 45.52 302 THR A CA 1
ATOM 2100 C C . THR A 1 298 ? -12.422 -39.353 15.346 1.00 45.38 302 THR A C 1
ATOM 2101 O O . THR A 1 298 ? -11.320 -38.872 15.598 1.00 43.96 302 THR A O 1
ATOM 2105 N N . VAL A 1 299 ? -12.848 -39.616 14.110 1.00 46.78 303 VAL A N 1
ATOM 2106 C CA . VAL A 1 299 ? -12.118 -39.218 12.911 1.00 47.97 303 VAL A CA 1
ATOM 2107 C C . VAL A 1 299 ? -12.657 -37.854 12.486 1.00 49.49 303 VAL A C 1
ATOM 2108 O O . VAL A 1 299 ? -13.841 -37.725 12.171 1.00 49.57 303 VAL A O 1
ATOM 2112 N N . THR A 1 300 ? -11.789 -36.842 12.494 1.00 51.59 304 THR A N 1
ATOM 2113 C CA . THR A 1 300 ? -12.168 -35.470 12.123 1.00 53.07 304 THR A CA 1
ATOM 2114 C C . THR A 1 300 ? -11.882 -35.193 10.639 1.00 53.93 304 THR A C 1
ATOM 2115 O O . THR A 1 300 ? -11.360 -36.058 9.930 1.00 52.93 304 THR A O 1
ATOM 2119 N N . ARG A 1 301 ? -12.233 -33.988 10.185 1.00 56.28 305 ARG A N 1
ATOM 2120 C CA . ARG A 1 301 ? -12.060 -33.584 8.778 1.00 58.06 305 ARG A CA 1
ATOM 2121 C C . ARG A 1 301 ? -10.587 -33.582 8.357 1.00 59.57 305 ARG A C 1
ATOM 2122 O O . ARG A 1 301 ? -10.237 -34.132 7.308 1.00 58.51 305 ARG A O 1
ATOM 2130 N N . GLU A 1 302 ? -9.744 -32.958 9.180 1.00 61.66 306 GLU A N 1
ATOM 2131 C CA . GLU A 1 302 ? -8.289 -32.922 8.965 1.00 64.72 306 GLU A CA 1
ATOM 2132 C C . GLU A 1 302 ? -7.649 -34.306 8.783 1.00 66.87 306 GLU A C 1
ATOM 2133 O O . GLU A 1 302 ? -6.731 -34.457 7.973 1.00 68.36 306 GLU A O 1
ATOM 2135 N N . ASP A 1 303 ? -8.144 -35.303 9.518 1.00 68.40 307 ASP A N 1
ATOM 2136 C CA . ASP A 1 303 ? -7.611 -36.673 9.449 1.00 70.49 307 ASP A CA 1
ATOM 2137 C C . ASP A 1 303 ? -7.876 -37.401 8.122 1.00 72.53 307 ASP A C 1
ATOM 2138 O O . ASP A 1 303 ? -7.187 -38.377 7.820 1.00 73.34 307 ASP A O 1
ATOM 2143 N N . ALA A 1 304 ? -8.862 -36.946 7.347 1.00 75.39 308 ALA A N 1
ATOM 2144 C CA . ALA A 1 304 ? -9.174 -37.545 6.039 1.00 77.65 308 ALA A CA 1
ATOM 2145 C C . ALA A 1 304 ? -8.031 -37.355 5.036 1.00 79.70 308 ALA A C 1
ATOM 2146 O O . ALA A 1 304 ? -7.393 -38.322 4.611 1.00 81.18 308 ALA A O 1
#

Foldseek 3Di:
DKDEDFQLKEKDAQAPWQADAADDPLFPDGTGRPRMWIKTKDKMWCVVRVVRSVLLHVLVVVDRFHDPLVSVVSSQVVCCVPDPVTFKMKMKIKIQDWAWDWDQDPNDIDTDPPDTDRDPAKTKMKMWMWGDDDPDIDTPDIKMKIAQHWDWADQCLIWIKGKIKMWDFPDSVLCRCPVNHLHDDPSSLSSLLVVQVVPDHPDDPVRSVLVSFVSSCVRHVRTFKMKMKMKTFRWAFDAPDDPPDPDGDTDGDDPDIDIDIDMQGPVND

CATH classification: 3.10.270.10